Protein AF-0000000086744596 (afdb_homodimer)

Solvent-accessible surface area (backbone atoms only — not comparable to full-atom values): 10468 Å² total; per-residue (Å²): 123,84,74,76,79,77,58,63,54,48,22,53,57,52,46,52,51,28,57,71,51,70,43,52,52,57,54,48,12,58,58,60,71,49,54,41,67,58,41,47,30,23,47,70,59,74,43,79,69,44,52,60,50,17,49,41,41,18,47,30,75,43,73,48,38,65,57,48,40,47,38,35,47,51,28,44,39,54,55,34,61,74,73,52,84,65,80,86,51,55,64,62,67,70,123,122,85,74,74,78,76,59,63,54,48,21,53,57,52,46,50,50,28,58,72,50,72,42,50,51,56,55,50,12,60,57,61,71,50,54,41,66,58,40,48,31,23,44,71,58,74,41,78,68,44,53,61,52,18,49,43,40,19,48,28,74,41,74,48,36,65,57,50,39,46,38,36,48,51,27,45,39,56,54,34,61,75,73,51,83,66,81,86,51,55,64,62,68,69,124

Organism: NCBI:txid471575

InterPro domains:
  IPR001387 Cro/C1-type, helix-turn-helix domain [PF01381] (15-67)
  IPR001387 Cro/C1-type, helix-turn-helix domain [PS50943] (14-68)
  IPR001387 Cro/C1-type, helix-turn-helix domain [SM00530] (13-68)
  IPR001387 Cro/C1-type, helix-turn-helix domain [cd00093] (11-65)
  IPR010982 Lambda repressor-like, DNA-binding domain superfamily [G3DSA:1.10.260.40] (2-83)
  IPR010982 Lambda repressor-like, DNA-binding domain superfamily [SSF47413] (9-90)
  IPR013430 Toxin-antitoxin system, antidote protein, HigA [PTHR36924] (2-90)
  IPR013430 Toxin-antitoxin system, antidote protein, HigA [TIGR02607] (4-83)

Sequence (190 aa):
MAMMYNPPHPGMLVQEAMEALNLSARGLAKALGVAPSTVQRLVTGKSDVSPEMALKLSVVIGSSPQIWMGMQVDYDLWQAKQHIDVSHLHRLQIAMAMMYNPPHPGMLVQEAMEALNLSARGLAKALGVAPSTVQRLVTGKSDVSPEMALKLSVVIGSSPQIWMGMQVDYDLWQAKQHIDVSHLHRLQIA

Structure (mmCIF, N/CA/C/O backbone):
data_AF-0000000086744596-model_v1
#
loop_
_entity.id
_entity.type
_entity.pdbx_description
1 polymer 'Addiction module antidote protein, HigA family'
#
loop_
_atom_site.group_PDB
_atom_site.id
_atom_site.type_symbol
_atom_site.label_atom_id
_atom_site.label_alt_id
_atom_site.label_comp_id
_atom_site.label_asym_id
_atom_site.label_entity_id
_atom_site.label_seq_id
_atom_site.pdbx_PDB_ins_code
_atom_site.Cartn_x
_atom_site.Cartn_y
_atom_site.Cartn_z
_atom_site.occupancy
_atom_site.B_iso_or_equiv
_atom_site.auth_seq_id
_atom_site.auth_comp_id
_atom_site.auth_asym_id
_atom_site.auth_atom_id
_atom_site.pdbx_PDB_model_num
ATOM 1 N N . MET A 1 1 ? 18.031 -15.758 16.859 1 32.41 1 MET A N 1
ATOM 2 C CA . MET A 1 1 ? 16.641 -15.641 16.438 1 32.41 1 MET A CA 1
ATOM 3 C C . MET A 1 1 ? 16.438 -14.453 15.516 1 32.41 1 MET A C 1
ATOM 5 O O . MET A 1 1 ? 16.922 -13.352 15.789 1 32.41 1 MET A O 1
ATOM 9 N N . ALA A 1 2 ? 16.328 -14.586 14.172 1 41.56 2 ALA A N 1
ATOM 10 C CA . ALA A 1 2 ? 16.328 -13.477 13.227 1 41.56 2 ALA A CA 1
ATOM 11 C C . ALA A 1 2 ? 15.43 -12.336 13.719 1 41.56 2 ALA A C 1
ATOM 13 O O . ALA A 1 2 ? 14.258 -12.555 14.031 1 41.56 2 ALA A O 1
ATOM 14 N N . MET A 1 3 ? 15.859 -11.5 14.57 1 46.41 3 MET A N 1
ATOM 15 C CA . MET A 1 3 ? 15.109 -10.453 15.258 1 46.41 3 MET A CA 1
ATOM 16 C C . MET A 1 3 ? 14.117 -9.781 14.312 1 46.41 3 MET A C 1
ATOM 18 O O . MET A 1 3 ? 14.523 -9.18 13.312 1 46.41 3 MET A O 1
ATOM 22 N N . MET A 1 4 ? 13 -10.531 14.141 1 54.56 4 MET A N 1
ATOM 23 C CA . MET A 1 4 ? 11.984 -10.031 13.219 1 54.56 4 MET A CA 1
ATOM 24 C C . MET A 1 4 ? 11.68 -8.555 13.492 1 54.56 4 MET A C 1
ATOM 26 O O . MET A 1 4 ? 11.25 -8.203 14.594 1 54.56 4 MET A O 1
ATOM 30 N N . TYR A 1 5 ? 12.445 -7.613 13.047 1 73.56 5 TYR A N 1
ATOM 31 C CA . TYR A 1 5 ? 12.195 -6.18 13.125 1 73.56 5 TYR A CA 1
ATOM 32 C C . TYR A 1 5 ? 10.719 -5.871 12.938 1 73.56 5 TYR A C 1
ATOM 34 O O . TYR A 1 5 ? 10.117 -6.242 11.922 1 73.56 5 TYR A O 1
ATOM 42 N N . ASN A 1 6 ? 9.93 -5.637 14.055 1 86.25 6 ASN A N 1
ATOM 43 C CA . ASN A 1 6 ? 8.562 -5.125 14.039 1 86.25 6 ASN A CA 1
ATOM 44 C C . ASN A 1 6 ? 8.516 -3.662 13.602 1 86.25 6 ASN A C 1
ATOM 46 O O . ASN A 1 6 ? 8.828 -2.764 14.383 1 86.25 6 ASN A O 1
ATOM 50 N N . PRO A 1 7 ? 8.25 -3.518 12.312 1 90.94 7 PRO A N 1
ATOM 51 C CA . PRO A 1 7 ? 8.234 -2.123 11.867 1 90.94 7 PRO A CA 1
ATOM 52 C C . PRO A 1 7 ? 7.148 -1.296 12.555 1 90.94 7 PRO A C 1
ATOM 54 O O . PRO A 1 7 ? 6.039 -1.784 12.773 1 90.94 7 PRO A O 1
ATOM 57 N N . PRO A 1 8 ? 7.566 -0.109 12.969 1 90.25 8 PRO A N 1
ATOM 58 C CA . PRO A 1 8 ? 6.527 0.747 13.547 1 90.25 8 PRO A CA 1
ATOM 59 C C . PRO A 1 8 ? 5.488 1.19 12.516 1 90.25 8 PRO A C 1
ATOM 61 O O . PRO A 1 8 ? 5.781 1.241 11.32 1 90.25 8 PRO A O 1
ATOM 64 N N . HIS A 1 9 ? 4.242 1.449 13.016 1 94.69 9 HIS A N 1
ATOM 65 C CA . HIS A 1 9 ? 3.26 2.09 12.148 1 94.69 9 HIS A CA 1
ATOM 66 C C . HIS A 1 9 ? 3.742 3.459 11.688 1 94.69 9 HIS A C 1
ATOM 68 O O . HIS A 1 9 ? 4.336 4.211 12.461 1 94.69 9 HIS A O 1
ATOM 74 N N . PRO A 1 10 ? 3.492 3.838 10.469 1 94.62 10 PRO A N 1
ATOM 75 C CA . PRO A 1 10 ? 3.951 5.141 9.977 1 94.62 10 PRO A CA 1
ATOM 76 C C . PRO A 1 10 ? 3.406 6.305 10.805 1 94.62 10 PRO A C 1
ATOM 78 O O . PRO A 1 10 ? 4.02 7.379 10.844 1 94.62 10 PRO A O 1
ATOM 81 N N . GLY A 1 11 ? 2.246 6.09 11.43 1 95.94 11 GLY A N 1
ATOM 82 C CA . GLY A 1 11 ? 1.683 7.121 12.289 1 95.94 11 GLY A CA 1
ATOM 83 C C . GLY A 1 11 ? 2.645 7.602 13.359 1 95.94 11 GLY A C 1
ATOM 84 O O . GLY A 1 11 ? 2.545 8.742 13.82 1 95.94 11 GLY A O 1
ATOM 85 N N . MET A 1 12 ? 3.52 6.73 13.734 1 94.88 12 MET A N 1
ATOM 86 C CA . MET A 1 12 ? 4.512 7.098 14.742 1 94.88 12 MET A CA 1
ATOM 87 C C . MET A 1 12 ? 5.418 8.211 14.234 1 94.88 12 MET A C 1
ATOM 89 O O . MET A 1 12 ? 5.789 9.109 14.992 1 94.88 12 MET A O 1
ATOM 93 N N . LEU A 1 13 ? 5.77 8.141 12.977 1 95.5 13 LEU A N 1
ATOM 94 C CA . LEU A 1 13 ? 6.594 9.188 12.383 1 95.5 13 LEU A CA 1
ATOM 95 C C . LEU A 1 13 ? 5.82 10.492 12.281 1 95.5 13 LEU A C 1
ATOM 97 O O . LEU A 1 13 ? 6.398 11.578 12.43 1 95.5 13 LEU A O 1
ATOM 101 N N . VAL A 1 14 ? 4.555 10.391 11.992 1 97.5 14 VAL A N 1
ATOM 102 C CA . VAL A 1 14 ? 3.703 11.57 11.953 1 97.5 14 VAL A CA 1
ATOM 103 C C . VAL A 1 14 ? 3.656 12.219 13.336 1 97.5 14 VAL A C 1
ATOM 105 O O . VAL A 1 14 ? 3.781 13.438 13.461 1 97.5 14 VAL A O 1
ATOM 108 N N . GLN A 1 15 ? 3.516 11.383 14.344 1 96.94 15 GLN A N 1
ATOM 109 C CA . GLN A 1 15 ? 3.5 11.875 15.711 1 96.94 15 GLN A CA 1
ATOM 110 C C . GLN A 1 15 ? 4.805 12.586 16.062 1 96.94 15 GLN A C 1
ATOM 112 O O . GLN A 1 15 ? 4.789 13.664 16.672 1 96.94 15 GLN A O 1
ATOM 117 N N . GLU A 1 16 ? 5.863 12.039 15.695 1 95.94 16 GLU A N 1
ATOM 118 C CA . GLU A 1 16 ? 7.172 12.641 15.938 1 95.94 16 GLU A CA 1
ATOM 119 C C . GLU A 1 16 ? 7.305 13.984 15.219 1 95.94 16 GLU A C 1
ATOM 121 O O . GLU A 1 16 ? 7.848 14.938 15.781 1 95.94 16 GLU A O 1
ATOM 126 N N . ALA A 1 17 ? 6.867 14.008 14.008 1 95.25 17 ALA A N 1
ATOM 127 C CA . ALA A 1 17 ? 6.887 15.258 13.25 1 95.25 17 ALA A CA 1
ATOM 128 C C . ALA A 1 17 ? 6.047 16.328 13.938 1 95.25 17 ALA A C 1
ATOM 130 O O . ALA A 1 17 ? 6.449 17.484 14.008 1 95.25 17 ALA A O 1
ATOM 131 N N . MET A 1 18 ? 4.867 15.938 14.391 1 95.88 18 MET A N 1
ATOM 132 C CA . MET A 1 18 ? 4 16.859 15.117 1 95.88 18 MET A CA 1
ATOM 133 C C . MET A 1 18 ? 4.719 17.438 16.328 1 95.88 18 MET A C 1
ATOM 135 O O . MET A 1 18 ? 4.648 18.656 16.578 1 95.88 18 MET A O 1
ATOM 139 N N . GLU A 1 19 ? 5.387 16.594 17.047 1 95.69 19 GLU A N 1
ATOM 140 C CA . GLU A 1 19 ? 6.113 17.031 18.234 1 95.69 19 GLU A CA 1
ATOM 141 C C . GLU A 1 19 ? 7.25 17.984 17.875 1 95.69 19 GLU A C 1
ATOM 143 O O . GLU A 1 19 ? 7.43 19.016 18.516 1 95.69 19 GLU A O 1
ATOM 148 N N . ALA A 1 20 ? 7.957 17.656 16.875 1 94.81 20 ALA A N 1
ATOM 149 C CA . ALA A 1 20 ? 9.062 18.5 16.422 1 94.81 20 ALA A CA 1
ATOM 150 C C . ALA A 1 20 ? 8.562 19.859 15.961 1 94.81 20 ALA A C 1
ATOM 152 O O . ALA A 1 20 ? 9.242 20.875 16.141 1 94.81 20 ALA A O 1
ATOM 153 N N . LEU A 1 21 ? 7.363 19.859 15.438 1 94.88 21 LEU A N 1
ATOM 154 C CA . LEU A 1 21 ? 6.781 21.094 14.898 1 94.88 21 LEU A CA 1
ATOM 155 C C . LEU A 1 21 ? 5.898 21.781 15.938 1 94.88 21 LEU A C 1
ATOM 157 O O . LEU A 1 21 ? 5.293 22.812 15.656 1 94.88 21 LEU A O 1
ATOM 161 N N . ASN A 1 22 ? 5.797 21.125 17.094 1 95.12 22 ASN A N 1
ATOM 162 C CA . ASN A 1 22 ? 4.953 21.625 18.172 1 95.12 22 ASN A CA 1
ATOM 163 C C . ASN A 1 22 ? 3.508 21.812 17.719 1 95.12 22 ASN A C 1
ATOM 165 O O . ASN A 1 22 ? 2.914 22.859 17.953 1 95.12 22 ASN A O 1
ATOM 169 N N . LEU A 1 23 ? 2.979 20.797 17.062 1 95.62 23 LEU A N 1
ATOM 170 C CA . LEU A 1 23 ? 1.608 20.828 16.562 1 95.62 23 LEU A CA 1
ATOM 171 C C . LEU A 1 23 ? 0.729 19.828 17.328 1 95.62 23 LEU A C 1
ATOM 173 O O . LEU A 1 23 ? 1.17 18.734 17.656 1 95.62 23 LEU A O 1
ATOM 177 N N . SER A 1 24 ? -0.447 20.328 17.516 1 96.5 24 SER A N 1
ATOM 178 C CA . SER A 1 24 ? -1.486 19.406 17.953 1 96.5 24 SER A CA 1
ATOM 179 C C . SER A 1 24 ? -2.066 18.625 16.766 1 96.5 24 SER A C 1
ATOM 181 O O . SER A 1 24 ? -1.795 1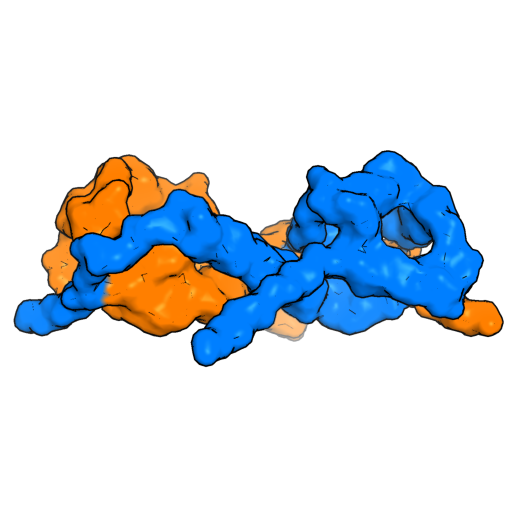8.969 15.617 1 96.5 24 SER A O 1
ATOM 183 N N . ALA A 1 25 ? -2.869 17.609 17.094 1 96.94 25 ALA A N 1
ATOM 184 C CA . ALA A 1 25 ? -3.572 16.875 16.031 1 96.94 25 ALA A CA 1
ATOM 185 C C . ALA A 1 25 ? -4.469 17.812 15.227 1 96.94 25 ALA A C 1
ATOM 187 O O . ALA A 1 25 ? -4.559 17.703 14 1 96.94 25 ALA A O 1
ATOM 188 N N . ARG A 1 26 ? -5.066 18.703 15.914 1 97.75 26 ARG A N 1
ATOM 189 C CA . ARG A 1 26 ? -5.93 19.688 15.258 1 97.75 26 ARG A CA 1
ATOM 190 C C . ARG A 1 26 ? -5.121 20.578 14.328 1 97.75 26 ARG A C 1
ATOM 192 O O . ARG A 1 26 ? -5.559 20.891 13.219 1 97.75 26 ARG A O 1
ATOM 199 N N . GLY A 1 27 ? -3.986 20.984 14.828 1 97.5 27 GLY A N 1
ATOM 200 C CA . GLY A 1 27 ? -3.117 21.828 14.023 1 97.5 27 GLY A CA 1
ATOM 201 C C . GLY A 1 27 ? -2.643 21.156 12.75 1 97.5 27 GLY A C 1
ATOM 202 O O . GLY A 1 27 ? -2.66 21.75 11.68 1 97.5 27 GLY A O 1
ATOM 203 N N . LEU A 1 28 ? -2.178 19.938 12.859 1 98.06 28 LEU A N 1
ATOM 204 C CA . LEU A 1 28 ? -1.742 19.203 11.68 1 98.06 28 LEU A CA 1
ATOM 205 C C . LEU A 1 28 ? -2.912 18.953 10.734 1 98.06 28 LEU A C 1
ATOM 207 O O . LEU A 1 28 ? -2.758 19.047 9.516 1 98.06 28 LEU A O 1
ATOM 211 N N . ALA A 1 29 ? -4.074 18.562 11.289 1 98.56 29 ALA A N 1
ATOM 212 C CA . ALA A 1 29 ? -5.266 18.328 10.477 1 98.56 29 ALA A CA 1
ATOM 213 C C . ALA A 1 29 ? -5.605 19.531 9.617 1 98.56 29 ALA A C 1
ATOM 215 O O . ALA A 1 29 ? -5.926 19.406 8.438 1 98.56 29 ALA A O 1
ATOM 216 N N . LYS A 1 30 ? -5.543 20.656 10.219 1 98.19 30 LYS A N 1
ATOM 217 C CA . LYS A 1 30 ? -5.785 21.891 9.492 1 98.19 30 LYS A CA 1
ATOM 218 C C . LYS A 1 30 ? -4.801 22.062 8.336 1 98.19 30 LYS A C 1
ATOM 220 O O . LYS A 1 30 ? -5.199 22.391 7.215 1 98.19 30 LYS A O 1
ATOM 225 N N . ALA A 1 31 ? -3.52 21.812 8.602 1 97.88 31 ALA A N 1
ATOM 226 C CA . ALA A 1 31 ? -2.48 21.953 7.582 1 97.88 31 ALA A CA 1
ATOM 227 C C . ALA A 1 31 ? -2.693 20.953 6.445 1 97.88 31 ALA A C 1
ATOM 229 O O . ALA A 1 31 ? -2.373 21.234 5.293 1 97.88 31 ALA A O 1
ATOM 230 N N . LEU A 1 32 ? -3.227 19.844 6.785 1 98.31 32 LEU A N 1
ATOM 231 C CA . LEU A 1 32 ? -3.422 18.766 5.82 1 98.31 32 LEU A CA 1
ATOM 232 C C . LEU A 1 32 ? -4.758 18.922 5.098 1 98.31 32 LEU A C 1
ATOM 234 O O . LEU A 1 32 ? -4.996 18.266 4.082 1 98.31 32 LEU A O 1
ATOM 238 N N . GLY A 1 33 ? -5.625 19.672 5.605 1 98.06 33 GLY A N 1
ATOM 239 C CA . GLY A 1 33 ? -6.957 19.828 5.043 1 98.06 33 GLY A CA 1
ATOM 240 C C . GLY A 1 33 ? -7.848 18.609 5.289 1 98.06 33 GLY A C 1
ATOM 241 O O . GLY A 1 33 ? -8.594 18.203 4.4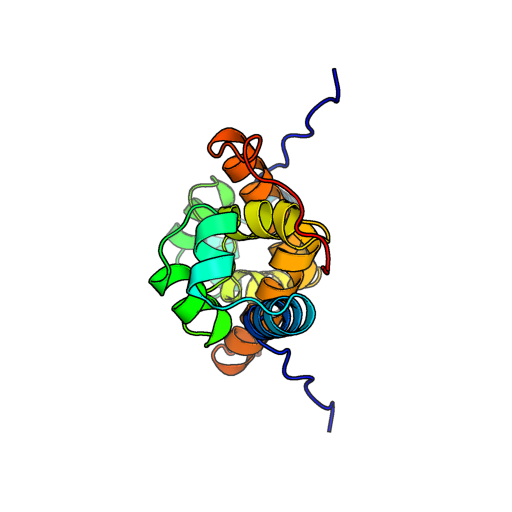06 1 98.06 33 GLY A O 1
ATOM 242 N N . VAL A 1 34 ? -7.719 18.078 6.453 1 98.12 34 VAL A N 1
ATOM 243 C CA . VAL A 1 34 ? -8.539 16.922 6.812 1 98.12 34 VAL A CA 1
ATOM 244 C C . VAL A 1 34 ? -9.164 17.141 8.188 1 98.12 34 VAL A C 1
ATOM 246 O O . VAL A 1 34 ? -8.898 18.141 8.844 1 98.12 34 VAL A O 1
ATOM 249 N N . ALA A 1 35 ? -9.992 16.172 8.555 1 98.38 35 ALA A N 1
ATOM 250 C CA . ALA A 1 35 ? -10.609 16.25 9.883 1 98.38 35 ALA A CA 1
ATOM 251 C C . ALA A 1 35 ? -9.609 15.859 10.969 1 98.38 35 ALA A C 1
ATOM 253 O O . ALA A 1 35 ? -8.773 14.984 10.773 1 98.38 35 ALA A O 1
ATOM 254 N N . PRO A 1 36 ? -9.727 16.484 12.156 1 98.12 36 PRO A N 1
ATOM 255 C CA . PRO A 1 36 ? -8.859 16.109 13.281 1 98.12 36 PRO A CA 1
ATOM 256 C C . PRO A 1 36 ? -8.922 14.617 13.609 1 98.12 36 PRO A C 1
ATOM 258 O O . PRO A 1 36 ? -7.91 14.016 13.969 1 98.12 36 PRO A O 1
ATOM 261 N N . SER A 1 37 ? -10.047 14.047 13.461 1 98.44 37 SER A N 1
ATOM 262 C CA . SER A 1 37 ? -10.211 12.625 13.75 1 98.44 37 SER A CA 1
ATOM 263 C C . SER A 1 37 ? -9.352 11.773 12.812 1 98.44 37 SER A C 1
ATOM 265 O O . SER A 1 37 ? -8.891 10.695 13.195 1 98.44 37 SER A O 1
ATOM 267 N N . THR A 1 38 ? -9.148 12.227 11.578 1 98.31 38 THR A N 1
ATOM 268 C CA . THR A 1 38 ? -8.32 11.523 10.609 1 98.31 38 THR A CA 1
ATOM 269 C C . THR A 1 38 ? -6.871 11.453 11.094 1 98.31 38 THR A C 1
ATOM 271 O O . THR A 1 38 ? -6.258 10.383 11.062 1 98.31 38 THR A O 1
ATOM 274 N N . VAL A 1 39 ? -6.387 12.562 11.578 1 98.38 39 VAL A N 1
ATOM 275 C CA . VAL A 1 39 ? -5.016 12.617 12.078 1 98.38 39 VAL A CA 1
ATOM 276 C C . VAL A 1 39 ? -4.902 11.797 13.359 1 98.38 39 VAL A C 1
ATOM 278 O O . VAL A 1 39 ? -3.934 11.055 13.547 1 98.38 39 VAL A O 1
ATOM 281 N N . GLN A 1 40 ? -5.863 11.914 14.203 1 98.06 40 GLN A N 1
ATOM 282 C CA . GLN A 1 40 ? -5.852 11.164 15.461 1 98.06 40 GLN A CA 1
ATOM 283 C C . GLN A 1 40 ? -5.785 9.664 15.203 1 98.06 40 GLN A C 1
ATOM 285 O O . GLN A 1 40 ? -4.992 8.953 15.828 1 98.06 40 GLN A O 1
ATOM 290 N N . ARG A 1 41 ? -6.598 9.203 14.312 1 98.19 41 ARG A N 1
ATOM 291 C CA . ARG A 1 41 ? -6.594 7.785 13.984 1 98.19 41 ARG A CA 1
ATOM 292 C C . ARG A 1 41 ? -5.262 7.371 13.359 1 98.19 41 ARG A C 1
ATOM 294 O O . ARG A 1 41 ? -4.77 6.27 13.617 1 98.19 41 ARG A O 1
ATOM 301 N N . LEU A 1 42 ? -4.703 8.203 12.539 1 98.25 42 LEU A N 1
ATOM 302 C CA . LEU A 1 42 ? -3.43 7.918 11.891 1 98.25 42 LEU A CA 1
ATOM 303 C C . LEU A 1 42 ? -2.312 7.785 12.914 1 98.25 42 LEU A C 1
ATOM 305 O O . LEU A 1 42 ? -1.594 6.781 12.938 1 98.25 42 LEU A O 1
ATOM 309 N N . VAL A 1 43 ? -2.186 8.75 13.859 1 97.44 43 VAL A N 1
ATOM 310 C CA . VAL A 1 43 ? -1.045 8.812 14.766 1 97.44 43 VAL A CA 1
ATOM 311 C C . VAL A 1 43 ? -1.195 7.762 15.859 1 97.44 43 VAL A C 1
ATOM 313 O O . VAL A 1 43 ? -0.217 7.398 16.516 1 97.44 43 VAL A O 1
ATOM 316 N N . THR A 1 44 ? -2.406 7.277 16.078 1 96.31 44 THR A N 1
ATOM 317 C CA . THR A 1 44 ? -2.623 6.234 17.078 1 96.31 44 THR A CA 1
ATOM 318 C C . THR A 1 44 ? -2.621 4.852 16.422 1 96.31 44 THR A C 1
ATOM 320 O O . THR A 1 44 ? -2.91 3.85 17.078 1 96.31 44 THR A O 1
ATOM 323 N N . GLY A 1 45 ? -2.34 4.805 15.133 1 95.75 45 GLY A N 1
ATOM 324 C CA . GLY A 1 45 ? -2.197 3.541 14.43 1 95.75 45 GLY A CA 1
ATOM 325 C C . GLY A 1 45 ? -3.527 2.891 14.094 1 95.75 45 GLY A C 1
ATOM 326 O O . GLY A 1 45 ? -3.578 1.705 13.758 1 95.75 45 GLY A O 1
ATOM 327 N N . LYS A 1 46 ? -4.594 3.598 14.164 1 97 46 LYS A N 1
ATOM 328 C CA . LYS A 1 46 ? -5.93 3.057 13.93 1 97 46 LYS A CA 1
ATOM 329 C C . LYS A 1 46 ? -6.336 3.213 12.469 1 97 46 LYS A C 1
ATOM 331 O O . LYS A 1 46 ? -7.391 2.721 12.055 1 97 46 LYS A O 1
ATOM 336 N N . SER A 1 47 ? -5.602 3.939 11.648 1 97.62 47 SER A N 1
ATOM 337 C CA . SER A 1 47 ? -5.789 4.051 10.203 1 97.62 47 SER A CA 1
ATOM 338 C C . SER A 1 47 ? -4.453 4.027 9.469 1 97.62 47 SER A C 1
ATOM 340 O O . SER A 1 47 ? -3.42 4.402 10.039 1 97.62 47 SER A O 1
ATOM 342 N N . ASP A 1 48 ? -4.527 3.598 8.305 1 97.56 48 ASP A N 1
ATOM 343 C CA . ASP A 1 48 ? -3.328 3.463 7.48 1 97.56 48 ASP A CA 1
ATOM 344 C C . ASP A 1 48 ? -3.002 4.773 6.766 1 97.56 48 ASP A C 1
ATOM 346 O O . ASP A 1 48 ? -3.854 5.66 6.664 1 97.56 48 ASP A O 1
ATOM 350 N N . VAL A 1 49 ? -1.729 4.898 6.336 1 98.44 49 VAL A N 1
ATOM 351 C CA . VAL A 1 49 ? -1.37 5.941 5.379 1 98.44 49 VAL A CA 1
ATOM 352 C C . VAL A 1 49 ? -1.848 5.551 3.982 1 98.44 49 VAL A C 1
ATOM 354 O O . VAL A 1 49 ? -1.261 4.672 3.344 1 98.44 49 VAL A O 1
ATOM 357 N N . SER A 1 50 ? -2.881 6.207 3.535 1 98.25 50 SER A N 1
ATOM 358 C CA . SER A 1 50 ? -3.365 6.008 2.174 1 98.25 50 SER A CA 1
ATOM 359 C C . SER A 1 50 ? -2.514 6.77 1.164 1 98.25 50 SER A C 1
ATOM 361 O O . SER A 1 50 ? -1.715 7.629 1.542 1 98.25 50 SER A O 1
ATOM 363 N N . PRO A 1 51 ? -2.678 6.453 -0.107 1 98.5 51 PRO A N 1
ATOM 364 C CA . PRO A 1 51 ? -1.975 7.234 -1.125 1 98.5 51 PRO A CA 1
ATOM 365 C C . PRO A 1 51 ? -2.271 8.727 -1.028 1 98.5 51 PRO A C 1
ATOM 367 O O . PRO A 1 51 ? -1.36 9.555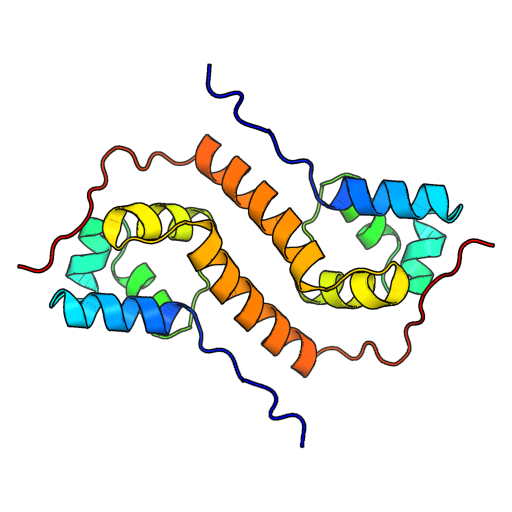 -1.15 1 98.5 51 PRO A O 1
ATOM 370 N N . GLU A 1 52 ? -3.49 9.086 -0.786 1 98.44 52 GLU A N 1
ATOM 371 C CA . GLU A 1 52 ? -3.871 10.484 -0.645 1 98.44 52 GLU A CA 1
ATOM 372 C C . GLU A 1 52 ? -3.197 11.117 0.567 1 98.44 52 GLU A C 1
ATOM 374 O O . GLU A 1 52 ? -2.66 12.227 0.476 1 98.44 52 GLU A O 1
ATOM 379 N N . MET A 1 53 ? -3.229 10.414 1.618 1 98.62 53 MET A N 1
ATOM 380 C CA . MET A 1 53 ? -2.586 10.914 2.83 1 98.62 53 MET A CA 1
ATOM 381 C C . MET A 1 53 ? -1.08 11.055 2.627 1 98.62 53 MET A C 1
ATOM 383 O O . MET A 1 53 ? -0.477 12.031 3.082 1 98.62 53 MET A O 1
ATOM 387 N N . ALA A 1 54 ? -0.498 10.094 1.95 1 98.75 54 ALA A N 1
ATOM 388 C CA . ALA A 1 54 ? 0.935 10.141 1.673 1 98.75 54 ALA A CA 1
ATOM 389 C C . ALA A 1 54 ? 1.305 11.391 0.887 1 98.75 54 ALA A C 1
ATOM 391 O O . ALA A 1 54 ? 2.32 12.039 1.17 1 98.75 54 ALA A O 1
ATOM 392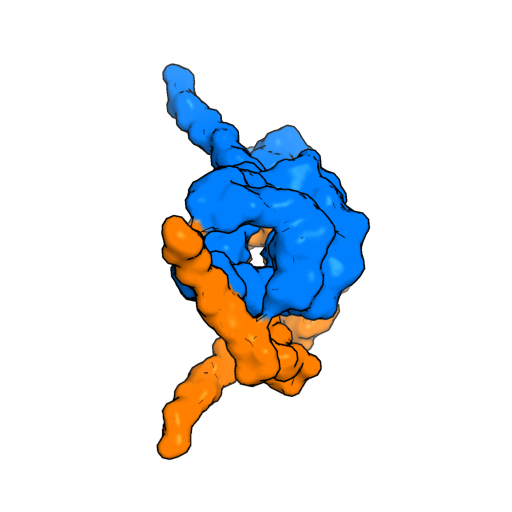 N N . LEU A 1 55 ? 0.487 11.719 -0.07 1 98.69 55 LEU A N 1
ATOM 393 C CA . LEU A 1 55 ? 0.713 12.93 -0.854 1 98.69 55 LEU A CA 1
ATOM 394 C C . LEU A 1 55 ? 0.645 14.172 0.029 1 98.69 55 LEU A C 1
ATOM 396 O O . LEU A 1 55 ? 1.508 15.047 -0.056 1 98.69 55 LEU A O 1
ATOM 400 N N . LYS A 1 56 ? -0.313 14.219 0.857 1 98.75 56 LYS A N 1
ATOM 401 C CA . LYS A 1 56 ? -0.498 15.367 1.737 1 98.75 56 LYS A CA 1
ATOM 402 C C . LYS A 1 56 ? 0.653 15.492 2.732 1 98.75 56 LYS A C 1
ATOM 404 O O . LYS A 1 56 ? 1.178 16.578 2.953 1 98.75 56 LYS A O 1
ATOM 409 N N . LEU A 1 57 ? 0.996 14.375 3.285 1 98.5 57 LEU A N 1
ATOM 410 C CA . LEU A 1 57 ? 2.08 14.359 4.262 1 98.5 57 LEU A CA 1
ATOM 411 C C . LEU A 1 57 ? 3.393 14.805 3.623 1 98.5 57 LEU A C 1
ATOM 413 O O . LEU A 1 57 ? 4.18 15.523 4.246 1 98.5 57 LEU A O 1
ATOM 417 N N . SER A 1 58 ? 3.629 14.297 2.484 1 98.19 58 SER A N 1
ATOM 418 C CA . SER A 1 58 ? 4.848 14.648 1.769 1 98.19 58 SER A CA 1
ATOM 419 C C . SER A 1 58 ? 4.973 16.156 1.597 1 98.19 58 SER A C 1
ATOM 421 O O . SER A 1 58 ? 6.07 16.719 1.695 1 98.19 58 SER A O 1
ATOM 423 N N . VAL A 1 59 ? 3.918 16.828 1.342 1 98.25 59 VAL A N 1
ATOM 424 C CA . VAL A 1 59 ? 3.922 18.281 1.145 1 98.25 59 VAL A CA 1
ATOM 425 C C . VAL A 1 59 ? 4.062 18.984 2.492 1 98.25 59 VAL A C 1
ATOM 427 O O . VAL A 1 59 ? 4.938 19.828 2.664 1 98.25 59 VAL A O 1
ATOM 430 N N . VAL A 1 60 ? 3.268 18.594 3.459 1 98.25 60 VAL A N 1
ATOM 431 C CA . VAL A 1 60 ? 3.078 19.359 4.688 1 98.25 60 VAL A CA 1
ATOM 432 C C . VAL A 1 60 ? 4.234 19.094 5.648 1 98.25 60 VAL A C 1
ATOM 434 O O . VAL A 1 60 ? 4.703 20 6.332 1 98.25 60 VAL A O 1
ATOM 437 N N . ILE A 1 61 ? 4.641 17.828 5.73 1 97 61 ILE A N 1
ATOM 438 C CA . ILE A 1 61 ? 5.688 17.438 6.668 1 97 61 ILE A CA 1
ATOM 439 C C . ILE A 1 61 ? 7.016 17.297 5.926 1 97 61 ILE A C 1
ATOM 441 O O . ILE A 1 61 ? 8.055 17.75 6.41 1 97 61 ILE A O 1
ATOM 445 N N . GLY A 1 62 ? 6.941 16.562 4.82 1 96.56 62 GLY A N 1
ATOM 446 C CA . GLY A 1 62 ? 8.148 16.328 4.051 1 96.56 62 GLY A CA 1
ATOM 447 C C . GLY A 1 62 ? 8.312 14.883 3.625 1 96.56 62 GLY A C 1
ATOM 448 O O . GLY A 1 62 ? 7.379 14.086 3.736 1 96.56 62 GLY A O 1
ATOM 449 N N . SER A 1 63 ? 9.516 14.578 2.996 1 95.88 63 SER A N 1
ATOM 450 C CA . SER A 1 63 ? 9.797 13.258 2.428 1 95.88 63 SER A CA 1
ATOM 451 C C . SER A 1 63 ? 8.969 13.008 1.177 1 95.88 63 SER A C 1
ATOM 453 O O . SER A 1 63 ? 8.289 13.906 0.683 1 95.88 63 SER A O 1
ATOM 455 N N . SER A 1 64 ? 9.086 11.977 0.564 1 97.81 64 SER A N 1
ATOM 456 C CA . SER A 1 64 ? 8.305 11.648 -0.627 1 97.81 64 SER A CA 1
ATOM 457 C C . SER A 1 64 ? 7.102 10.781 -0.281 1 97.81 64 SER A C 1
ATOM 459 O O . SER A 1 64 ? 7.094 10.094 0.744 1 97.81 64 SER A O 1
ATOM 461 N N . PRO A 1 65 ? 6.078 10.898 -1.099 1 98.31 65 PRO A N 1
ATOM 462 C CA . PRO A 1 65 ? 4.949 9.992 -0.875 1 98.31 65 PRO A CA 1
ATOM 463 C C . PRO A 1 65 ? 5.359 8.523 -0.887 1 98.31 65 PRO A C 1
ATOM 465 O O . PRO A 1 65 ? 4.77 7.707 -0.173 1 98.31 65 PRO A O 1
ATOM 468 N N . GLN A 1 66 ? 6.359 8.188 -1.666 1 98.06 66 GLN A N 1
ATOM 469 C CA . GLN A 1 66 ? 6.84 6.812 -1.748 1 98.06 66 GLN A CA 1
ATOM 470 C C . GLN A 1 66 ? 7.426 6.352 -0.415 1 98.06 66 GLN A C 1
ATOM 472 O O . GLN A 1 66 ? 7.27 5.191 -0.031 1 98.06 66 GLN A O 1
ATOM 477 N N . ILE A 1 67 ? 8.07 7.211 0.24 1 97.44 67 ILE A N 1
ATOM 478 C CA . ILE A 1 67 ? 8.664 6.875 1.53 1 97.44 67 ILE A CA 1
ATOM 479 C C . ILE A 1 67 ? 7.559 6.633 2.557 1 97.44 67 ILE A C 1
ATOM 481 O O . ILE A 1 67 ? 7.586 5.641 3.287 1 97.44 67 ILE A O 1
ATOM 485 N N . TRP A 1 68 ? 6.566 7.504 2.609 1 98.31 68 TRP A N 1
ATOM 486 C CA . TRP A 1 68 ? 5.43 7.324 3.508 1 98.31 68 TRP A CA 1
ATOM 487 C C . TRP A 1 68 ? 4.715 6.004 3.227 1 98.31 68 TRP A C 1
ATOM 489 O O . TRP A 1 68 ? 4.438 5.234 4.148 1 98.31 68 TRP A O 1
ATOM 499 N N . MET A 1 69 ? 4.469 5.73 1.973 1 98.38 69 MET A N 1
ATOM 500 C CA . MET A 1 69 ? 3.793 4.492 1.593 1 98.38 69 MET A CA 1
ATOM 501 C C . MET A 1 69 ? 4.664 3.281 1.902 1 98.38 69 MET A C 1
ATOM 503 O O . MET A 1 69 ? 4.152 2.217 2.254 1 98.38 69 MET A O 1
ATOM 507 N N . GLY A 1 70 ? 5.949 3.473 1.674 1 97.94 70 GLY A N 1
ATOM 508 C CA . GLY A 1 70 ? 6.875 2.393 1.981 1 97.94 70 GLY A CA 1
ATOM 509 C C . GLY A 1 70 ? 6.809 1.946 3.43 1 97.94 70 GLY A C 1
ATOM 510 O O . GLY A 1 70 ? 6.848 0.749 3.719 1 97.94 70 GLY A O 1
ATOM 511 N N . MET A 1 71 ? 6.734 2.867 4.328 1 97.25 71 MET A N 1
ATOM 512 C CA . MET A 1 71 ? 6.602 2.535 5.742 1 97.25 71 MET A CA 1
ATOM 513 C C . MET A 1 71 ? 5.316 1.763 6.004 1 97.25 71 MET A C 1
ATOM 515 O O . MET A 1 71 ? 5.305 0.808 6.781 1 97.25 71 MET A O 1
ATOM 519 N N . GLN A 1 72 ? 4.27 2.227 5.379 1 98 72 GLN A N 1
ATOM 520 C CA . GLN A 1 72 ? 2.996 1.528 5.516 1 98 72 GLN A CA 1
ATOM 521 C C . GLN A 1 72 ? 3.088 0.105 4.977 1 98 72 GLN A C 1
ATOM 523 O O . GLN A 1 72 ? 2.574 -0.833 5.59 1 98 72 GLN A O 1
ATOM 528 N N . VAL A 1 73 ? 3.713 -0.011 3.861 1 98.06 73 VAL A N 1
ATOM 529 C CA . VAL A 1 73 ? 3.893 -1.315 3.234 1 98.06 73 VAL A CA 1
ATOM 530 C C . VAL A 1 73 ? 4.652 -2.244 4.18 1 98.06 73 VAL A C 1
ATOM 532 O O . VAL A 1 73 ? 4.254 -3.393 4.383 1 98.06 73 VAL A O 1
ATOM 535 N N . ASP A 1 74 ? 5.762 -1.721 4.703 1 97.44 74 ASP A N 1
ATOM 536 C CA . ASP A 1 74 ? 6.547 -2.535 5.625 1 97.44 74 ASP A CA 1
ATOM 537 C C . ASP A 1 74 ? 5.699 -2.998 6.805 1 97.44 74 ASP A C 1
ATOM 539 O O . ASP A 1 74 ? 5.781 -4.156 7.223 1 97.44 74 ASP A O 1
ATOM 543 N N . TYR A 1 75 ? 4.988 -2.127 7.336 1 97 75 TYR A N 1
ATOM 544 C CA . TYR A 1 75 ? 4.109 -2.436 8.461 1 97 75 TYR A CA 1
ATOM 545 C C . TYR A 1 75 ? 3.07 -3.479 8.07 1 97 75 TYR A C 1
ATOM 547 O O . TYR A 1 75 ? 2.867 -4.461 8.789 1 97 75 TYR A O 1
ATOM 555 N N . ASP A 1 76 ? 2.445 -3.283 6.914 1 97.44 76 ASP A N 1
ATOM 556 C CA . ASP A 1 76 ? 1.4 -4.18 6.43 1 97.44 76 ASP A CA 1
ATOM 557 C C . ASP A 1 76 ? 1.955 -5.578 6.168 1 97.44 76 ASP A C 1
ATOM 559 O O . ASP A 1 76 ? 1.299 -6.578 6.469 1 97.44 76 ASP A O 1
ATOM 563 N N . LEU A 1 77 ? 3.064 -5.621 5.559 1 97.75 77 LEU A N 1
ATOM 564 C CA . LEU A 1 77 ? 3.672 -6.914 5.258 1 97.75 77 LEU A CA 1
ATOM 565 C C . LEU A 1 77 ? 4.023 -7.664 6.539 1 97.75 77 LEU A C 1
ATOM 567 O O . LEU A 1 77 ? 3.857 -8.883 6.613 1 97.75 77 LEU A O 1
ATOM 571 N N . TRP A 1 78 ? 4.594 -6.941 7.492 1 96.81 78 TRP A N 1
ATOM 572 C CA . TRP A 1 78 ? 4.879 -7.562 8.781 1 96.81 78 TRP A CA 1
ATOM 573 C C . TRP A 1 78 ? 3.611 -8.133 9.406 1 96.81 78 TRP A C 1
ATOM 575 O O . TRP A 1 78 ? 3.613 -9.266 9.898 1 96.81 78 TRP A O 1
ATOM 585 N N . GLN A 1 79 ? 2.531 -7.387 9.406 1 95.81 79 GLN A N 1
ATOM 586 C CA . GLN A 1 79 ? 1.262 -7.867 9.945 1 95.81 79 GLN A CA 1
ATOM 587 C C . GLN A 1 79 ? 0.781 -9.102 9.195 1 95.81 79 GLN A C 1
ATOM 589 O O . GLN A 1 79 ? 0.333 -10.07 9.812 1 95.81 79 GLN A O 1
ATOM 594 N N . ALA A 1 80 ? 0.825 -9.078 7.867 1 97 80 ALA A N 1
ATOM 595 C CA . ALA A 1 80 ? 0.37 -10.195 7.043 1 97 80 ALA A CA 1
ATOM 596 C C . ALA A 1 80 ? 1.163 -11.461 7.352 1 97 80 ALA A C 1
ATOM 598 O O . ALA A 1 80 ? 0.596 -12.555 7.418 1 97 80 ALA A O 1
ATOM 599 N N . LYS A 1 81 ? 2.451 -11.32 7.516 1 95.88 81 LYS A N 1
ATOM 600 C CA . LYS A 1 81 ? 3.328 -12.453 7.797 1 95.88 81 LYS A CA 1
ATOM 601 C C . LYS A 1 81 ? 2.938 -13.141 9.102 1 95.88 81 LYS A C 1
ATOM 603 O O . LYS A 1 81 ? 3.189 -14.336 9.281 1 95.88 81 LYS A O 1
ATOM 608 N N . GLN A 1 82 ? 2.32 -12.328 9.984 1 95.06 82 GLN A N 1
ATOM 609 C CA . GLN A 1 82 ? 1.917 -12.883 11.273 1 95.06 82 GLN A 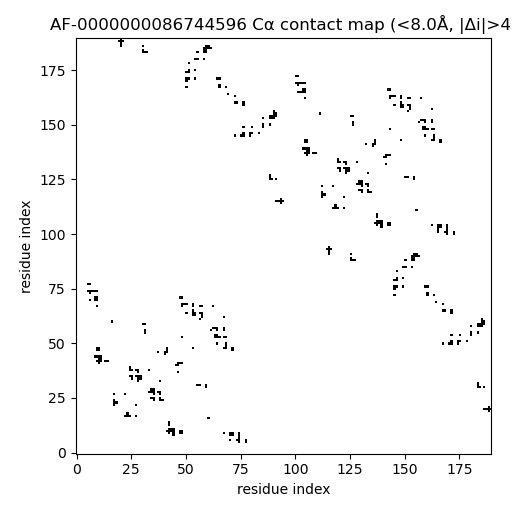CA 1
ATOM 610 C C . GLN A 1 82 ? 0.646 -13.719 11.133 1 95.06 82 GLN A C 1
ATOM 612 O O . GLN A 1 82 ? 0.344 -14.539 12 1 95.06 82 GLN A O 1
ATOM 617 N N . HIS A 1 83 ? -0.105 -13.531 10.086 1 94.5 83 HIS A N 1
ATOM 618 C CA . HIS A 1 83 ? -1.449 -14.102 10.062 1 94.5 83 HIS A CA 1
ATOM 619 C C . HIS A 1 83 ? -1.595 -15.117 8.938 1 94.5 83 HIS A C 1
ATOM 621 O O . HIS A 1 83 ? -2.553 -15.898 8.914 1 94.5 83 HIS A O 1
ATOM 627 N N . ILE A 1 84 ? -0.77 -14.992 7.953 1 93.88 84 ILE A N 1
ATOM 628 C CA . ILE A 1 84 ? -0.926 -15.906 6.824 1 93.88 84 ILE A CA 1
ATOM 629 C C . ILE A 1 84 ? 0.242 -16.891 6.793 1 93.88 84 ILE A C 1
ATOM 631 O O . ILE A 1 84 ? 1.374 -16.531 7.125 1 93.88 84 ILE A O 1
ATOM 635 N N . ASP A 1 85 ? -0.096 -18.125 6.414 1 95.38 85 ASP A N 1
ATOM 636 C CA . ASP A 1 85 ? 0.914 -19.172 6.25 1 95.38 85 ASP A CA 1
ATOM 637 C C . ASP A 1 85 ? 1.131 -19.5 4.773 1 95.38 85 ASP A C 1
ATOM 639 O O . ASP A 1 85 ? 0.263 -20.094 4.129 1 95.38 85 ASP A O 1
ATOM 643 N N . VAL A 1 86 ? 2.352 -19.141 4.383 1 97.12 86 VAL A N 1
ATOM 644 C CA . VAL A 1 86 ? 2.641 -19.391 2.975 1 97.12 86 VAL A CA 1
ATOM 645 C C . VAL A 1 86 ? 3.645 -20.547 2.855 1 97.12 86 VAL A C 1
ATOM 647 O O . VAL A 1 86 ? 4.285 -20.703 1.815 1 97.12 86 VAL A O 1
ATOM 650 N N . SER A 1 87 ? 3.861 -21.281 3.881 1 96.56 87 SER A N 1
ATOM 651 C CA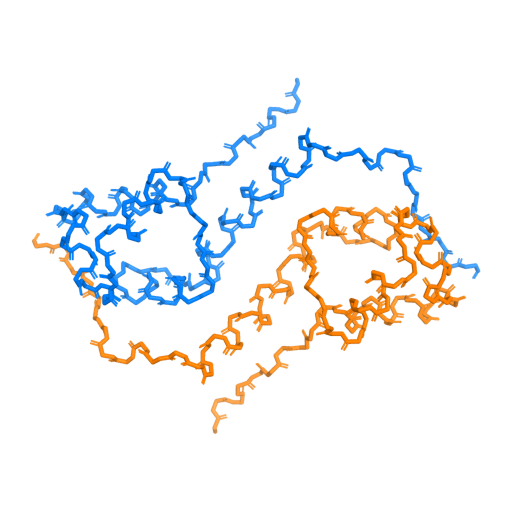 . SER A 1 87 ? 4.887 -22.312 3.928 1 96.56 87 SER A CA 1
ATOM 652 C C . SER A 1 87 ? 4.543 -23.484 3.004 1 96.56 87 SER A C 1
ATOM 654 O O . SER A 1 87 ? 5.422 -24.25 2.617 1 96.56 87 SER A O 1
ATOM 656 N N . HIS A 1 88 ? 3.311 -23.656 2.695 1 96.81 88 HIS A N 1
ATOM 657 C CA . HIS A 1 88 ? 2.877 -24.781 1.868 1 96.81 88 HIS A CA 1
ATOM 658 C C . HIS A 1 88 ? 3.02 -24.453 0.385 1 96.81 88 HIS A C 1
ATOM 660 O O . HIS A 1 88 ? 2.891 -25.344 -0.463 1 96.81 88 HIS A O 1
ATOM 666 N N . LEU A 1 89 ? 3.154 -23.203 0.036 1 97.56 89 LEU A N 1
ATOM 667 C CA . LEU A 1 89 ? 3.301 -22.781 -1.353 1 97.56 89 LEU A CA 1
ATOM 668 C C . LEU A 1 89 ? 4.707 -23.062 -1.862 1 97.56 89 LEU A C 1
ATOM 670 O O . LEU A 1 89 ? 5.645 -23.188 -1.07 1 97.56 89 LEU A O 1
ATOM 674 N N . HIS A 1 90 ? 4.828 -23.156 -3.217 1 96.56 90 HIS A N 1
ATOM 675 C CA . HIS A 1 90 ? 6.109 -23.453 -3.838 1 96.56 90 HIS A CA 1
ATOM 676 C C . HIS A 1 90 ? 6.32 -22.625 -5.102 1 96.56 90 HIS A C 1
ATOM 678 O O . HIS A 1 90 ? 5.359 -22.297 -5.801 1 96.56 90 HIS A O 1
ATOM 684 N N . ARG A 1 91 ? 7.602 -22.375 -5.324 1 96.31 91 ARG A N 1
ATOM 685 C CA . ARG A 1 91 ? 7.969 -21.625 -6.523 1 96.31 91 ARG A CA 1
ATOM 686 C C . ARG A 1 91 ? 7.684 -22.438 -7.785 1 96.31 91 ARG A C 1
ATOM 688 O O . ARG A 1 91 ? 8.031 -23.625 -7.859 1 96.31 91 ARG A O 1
ATOM 695 N N . LEU A 1 92 ? 7.031 -21.719 -8.656 1 94.38 92 LEU A N 1
ATOM 696 C CA . LEU A 1 92 ? 6.785 -22.375 -9.938 1 94.38 92 LEU A CA 1
ATOM 697 C C . LEU A 1 92 ? 7.996 -22.25 -10.852 1 94.38 92 LEU A C 1
ATOM 699 O O . LEU A 1 92 ? 8.656 -21.219 -10.875 1 94.38 92 LEU A O 1
ATOM 703 N N . GLN A 1 93 ? 8.359 -23.281 -11.484 1 86.62 93 GLN A N 1
ATOM 704 C CA . GLN A 1 93 ? 9.469 -23.312 -12.43 1 86.62 93 GLN A CA 1
ATOM 705 C C . GLN A 1 93 ? 8.953 -23.484 -13.859 1 86.62 93 GLN A C 1
ATOM 707 O O . GLN A 1 93 ? 7.902 -24.078 -14.086 1 86.62 93 GLN A O 1
ATOM 712 N N . ILE A 1 94 ? 9.523 -22.531 -14.695 1 75.06 94 ILE A N 1
ATOM 713 C CA . ILE A 1 94 ? 9.211 -22.719 -16.109 1 75.06 94 ILE A CA 1
ATOM 714 C C . ILE A 1 94 ? 9.43 -24.172 -16.5 1 75.06 94 ILE A C 1
ATOM 716 O O . ILE A 1 94 ? 10.445 -24.781 -16.141 1 75.06 94 ILE A O 1
ATOM 720 N N . ALA A 1 95 ? 8.352 -24.875 -16.969 1 60.69 95 ALA A N 1
ATOM 721 C CA . ALA A 1 95 ? 8.555 -26.219 -17.5 1 60.69 95 ALA A CA 1
ATOM 722 C C . ALA A 1 95 ? 9.547 -26.219 -18.656 1 60.69 95 ALA A C 1
ATOM 724 O O . ALA A 1 95 ? 9.688 -25.203 -19.344 1 60.69 95 ALA A O 1
ATOM 725 N N . MET B 1 1 ? 7.121 18.062 -21.656 1 32.5 1 MET B N 1
ATOM 726 C CA . MET B 1 1 ? 6.004 17.672 -20.797 1 32.5 1 MET B CA 1
ATOM 727 C C . MET B 1 1 ? 6.402 16.531 -19.859 1 32.5 1 MET B C 1
ATOM 729 O O . MET B 1 1 ? 7 15.547 -20.297 1 32.5 1 MET B O 1
ATOM 733 N N . ALA B 1 2 ? 6.715 16.75 -18.562 1 41.66 2 ALA B N 1
ATOM 734 C CA . ALA B 1 2 ? 7.273 15.727 -17.688 1 41.66 2 ALA B CA 1
ATOM 735 C C . ALA B 1 2 ? 6.555 14.391 -17.859 1 41.66 2 ALA B C 1
ATOM 737 O O . ALA B 1 2 ? 5.328 14.32 -17.734 1 41.66 2 ALA B O 1
ATOM 738 N N . MET B 1 3 ? 6.832 13.633 -18.844 1 45.97 3 MET B N 1
ATOM 739 C CA . MET B 1 3 ? 6.156 12.406 -19.266 1 45.97 3 MET B CA 1
ATOM 740 C C . MET B 1 3 ? 5.719 11.586 -18.047 1 45.97 3 MET B C 1
ATOM 742 O O . MET B 1 3 ? 6.555 11.117 -17.281 1 45.97 3 MET B O 1
ATOM 746 N N . MET B 1 4 ? 4.594 12.086 -17.484 1 54.28 4 MET B N 1
ATOM 747 C CA . MET B 1 4 ? 4.078 11.422 -16.297 1 54.28 4 MET B CA 1
ATOM 748 C C . MET B 1 4 ? 4.016 9.914 -16.5 1 54.28 4 MET B C 1
ATOM 750 O O . MET B 1 4 ? 3.309 9.43 -17.375 1 54.28 4 MET B O 1
ATOM 754 N N . TYR B 1 5 ? 5.07 9.18 -16.375 1 73.31 5 TYR B N 1
ATOM 755 C CA . TYR B 1 5 ? 5.117 7.719 -16.406 1 73.31 5 TYR B CA 1
ATOM 756 C C . TYR B 1 5 ? 3.896 7.121 -15.719 1 73.31 5 TYR B C 1
ATOM 758 O O . TYR B 1 5 ? 3.631 7.406 -14.547 1 73.31 5 TYR B O 1
ATOM 766 N N . ASN B 1 6 ? 2.84 6.695 -16.5 1 85.75 6 ASN B N 1
ATOM 767 C CA . ASN B 1 6 ? 1.703 5.918 -16.016 1 85.75 6 ASN B CA 1
ATOM 768 C C . ASN B 1 6 ? 2.113 4.496 -15.648 1 85.75 6 ASN B C 1
ATOM 770 O O . ASN B 1 6 ? 2.285 3.646 -16.516 1 85.75 6 ASN B O 1
ATOM 774 N N . PRO B 1 7 ? 2.361 4.355 -14.359 1 90.62 7 PRO B N 1
ATOM 775 C CA . PRO B 1 7 ? 2.787 3.002 -13.992 1 90.62 7 PRO B CA 1
ATOM 776 C C . PRO B 1 7 ? 1.714 1.951 -14.273 1 90.62 7 PRO B C 1
ATOM 778 O O . PRO B 1 7 ? 0.527 2.201 -14.047 1 90.62 7 PRO B O 1
ATOM 781 N N . PRO B 1 8 ? 2.182 0.862 -14.859 1 89.88 8 PRO B N 1
ATOM 782 C CA . PRO B 1 8 ? 1.195 -0.203 -15.055 1 89.88 8 PRO B CA 1
ATOM 783 C C . PRO B 1 8 ? 0.711 -0.806 -13.734 1 89.88 8 PRO B C 1
ATOM 785 O O . PRO B 1 8 ? 1.422 -0.75 -12.727 1 89.88 8 PRO B O 1
ATOM 788 N N . HIS B 1 9 ? -0.559 -1.32 -13.758 1 94.38 9 HIS B N 1
ATOM 789 C CA . HIS B 1 9 ? -1.013 -2.109 -12.617 1 94.38 9 HIS B CA 1
ATOM 790 C C . HIS B 1 9 ? -0.134 -3.338 -12.414 1 94.38 9 HIS B C 1
ATOM 792 O O . HIS B 1 9 ? 0.272 -3.984 -13.383 1 94.38 9 HIS B O 1
ATOM 798 N N . PRO B 1 10 ? 0.17 -3.715 -11.203 1 94.44 10 PRO B N 1
ATOM 799 C CA . PRO B 1 10 ? 1.022 -4.883 -10.969 1 94.44 10 PRO B CA 1
ATOM 800 C C . PRO B 1 10 ? 0.459 -6.16 -11.586 1 94.44 10 PRO B C 1
ATOM 802 O O . PRO B 1 10 ? 1.213 -7.09 -11.883 1 94.44 10 PRO B O 1
ATOM 805 N N . GLY B 1 11 ? -0.878 -6.203 -11.742 1 95.88 11 GLY B N 1
ATOM 806 C CA . GLY B 1 11 ? -1.5 -7.355 -12.375 1 95.88 11 GLY B CA 1
ATOM 807 C C . GLY B 1 11 ? -0.918 -7.676 -13.734 1 95.88 11 GLY B C 1
ATOM 808 O O . GLY B 1 11 ? -0.948 -8.828 -14.172 1 95.88 11 GLY B O 1
ATOM 809 N N . MET B 1 12 ? -0.438 -6.652 -14.375 1 94.75 12 MET B N 1
ATOM 810 C CA . MET B 1 12 ? 0.171 -6.859 -15.688 1 94.75 12 MET B CA 1
ATOM 811 C C . MET B 1 12 ? 1.404 -7.75 -15.578 1 94.75 12 MET B C 1
ATOM 813 O O . MET B 1 12 ? 1.647 -8.586 -16.453 1 94.75 12 MET B O 1
ATOM 817 N N . LEU B 1 13 ? 2.176 -7.559 -14.539 1 95.44 13 LEU B N 1
ATOM 818 C CA . LEU B 1 13 ? 3.352 -8.391 -14.32 1 95.44 13 LEU B CA 1
ATOM 819 C C . LEU B 1 13 ? 2.947 -9.828 -13.992 1 95.44 13 LEU B C 1
ATOM 821 O O . LEU B 1 13 ? 3.633 -10.773 -14.375 1 95.44 13 LEU B O 1
ATOM 825 N N . VAL B 1 14 ? 1.877 -9.961 -13.258 1 97.44 14 VAL B N 1
ATOM 826 C CA . VAL B 1 14 ? 1.354 -11.289 -12.953 1 97.44 14 VAL B CA 1
ATOM 827 C C . VAL B 1 14 ? 0.941 -11.992 -14.25 1 97.44 14 VAL B C 1
ATOM 829 O O . VAL B 1 14 ? 1.255 -13.164 -14.453 1 97.44 14 VAL B O 1
ATOM 832 N N . GLN B 1 15 ? 0.28 -11.242 -15.102 1 96.88 15 GLN B N 1
ATOM 833 C CA . GLN B 1 15 ? -0.134 -11.781 -16.391 1 96.88 15 GLN B CA 1
ATOM 834 C C . GLN B 1 15 ? 1.071 -12.234 -17.219 1 96.88 15 GLN B C 1
ATOM 836 O O . GLN B 1 15 ? 1.052 -13.312 -17.812 1 96.88 15 GLN B O 1
ATOM 841 N N . GLU B 1 16 ? 2.062 -11.469 -17.234 1 95.88 16 GLU B N 1
ATOM 842 C CA . GLU B 1 16 ? 3.285 -11.805 -17.953 1 95.88 16 GLU B CA 1
ATOM 843 C C . GLU B 1 16 ? 3.932 -13.07 -17.391 1 95.88 16 GLU B C 1
ATOM 845 O O . GLU B 1 16 ? 4.414 -13.914 -18.141 1 95.88 16 GLU B O 1
ATOM 850 N N . ALA B 1 17 ? 3.975 -13.133 -16.109 1 95.19 17 ALA B N 1
ATOM 851 C CA . ALA B 1 17 ? 4.516 -14.32 -15.453 1 95.19 17 ALA B CA 1
ATOM 852 C C . ALA B 1 17 ? 3.715 -15.562 -15.82 1 95.19 17 ALA B C 1
ATOM 854 O O . ALA B 1 17 ? 4.289 -16.625 -16.078 1 95.19 17 ALA B O 1
ATOM 855 N N . MET B 1 18 ? 2.398 -15.422 -15.812 1 95.75 18 MET B N 1
ATOM 856 C CA . MET B 1 18 ? 1.53 -16.531 -16.203 1 95.75 18 MET B CA 1
ATOM 857 C C . MET B 1 18 ? 1.859 -17.016 -17.609 1 95.75 18 MET B C 1
ATOM 859 O O . MET B 1 18 ? 1.95 -18.219 -17.859 1 95.75 18 MET B O 1
ATOM 863 N N . GLU B 1 19 ? 2.029 -16.078 -18.5 1 95.56 19 GLU B N 1
ATOM 864 C CA . GLU B 1 19 ? 2.348 -16.391 -19.891 1 95.56 19 GLU B CA 1
ATOM 865 C C . GLU B 1 19 ? 3.703 -17.094 -20 1 95.56 19 GLU B C 1
ATOM 867 O O . GLU B 1 19 ? 3.84 -18.094 -20.703 1 95.56 19 GLU B O 1
ATOM 872 N N . ALA B 1 20 ? 4.652 -16.594 -19.297 1 94.62 20 ALA B N 1
ATOM 873 C CA . ALA B 1 20 ? 5.992 -17.172 -19.312 1 94.62 20 ALA B CA 1
ATOM 874 C C . ALA B 1 20 ? 5.977 -18.594 -18.766 1 94.62 20 ALA B C 1
ATOM 876 O O . ALA B 1 20 ? 6.734 -19.453 -19.219 1 94.62 20 ALA B O 1
ATOM 877 N N . LEU B 1 21 ? 5.07 -18.812 -17.844 1 94.69 21 LEU B N 1
ATOM 878 C CA . LEU B 1 21 ? 4.98 -20.109 -17.172 1 94.69 21 LEU B CA 1
ATOM 879 C C . LEU B 1 21 ? 3.936 -21 -17.844 1 94.69 21 LEU B C 1
ATOM 881 O O . LEU B 1 21 ? 3.691 -22.125 -17.406 1 94.69 21 LEU B O 1
ATOM 885 N N . ASN B 1 22 ? 3.287 -20.406 -18.859 1 95 22 ASN B N 1
ATOM 886 C CA . ASN B 1 22 ? 2.227 -21.109 -19.578 1 95 22 ASN B CA 1
ATOM 887 C C . ASN B 1 22 ? 1.113 -21.562 -18.641 1 95 22 ASN B C 1
ATOM 889 O O . ASN B 1 22 ? 0.696 -22.719 -18.688 1 95 22 ASN B O 1
ATOM 893 N N . LEU B 1 23 ? 0.663 -20.641 -17.797 1 95.5 23 LEU B N 1
ATOM 894 C CA . LEU B 1 23 ? -0.398 -20.922 -16.844 1 95.5 23 LEU B CA 1
ATOM 895 C C . LEU B 1 23 ? -1.671 -20.172 -17.188 1 95.5 23 LEU B C 1
ATOM 897 O O . LEU B 1 23 ? -1.608 -19.016 -17.625 1 95.5 23 LEU B O 1
ATOM 901 N N . SER B 1 24 ? -2.713 -20.891 -16.969 1 96.44 24 SER B N 1
ATOM 902 C CA . SER B 1 24 ? -4 -20.219 -16.953 1 96.44 24 SER B CA 1
ATOM 903 C C . SER B 1 24 ? -4.254 -19.531 -15.617 1 96.44 24 SER B C 1
ATOM 905 O O . SER B 1 24 ? -3.52 -19.75 -14.656 1 96.44 24 SER B O 1
ATOM 907 N N . ALA B 1 25 ? -5.301 -18.703 -15.586 1 96.88 25 ALA B N 1
ATOM 908 C CA . ALA B 1 25 ? -5.703 -18.094 -14.32 1 96.88 25 ALA B CA 1
ATOM 909 C C . ALA B 1 25 ? -6.035 -19.156 -13.281 1 96.88 25 ALA B C 1
ATOM 911 O O . ALA B 1 25 ? -5.699 -19.016 -12.109 1 96.88 25 ALA B O 1
ATOM 912 N N . ARG B 1 26 ? -6.66 -20.172 -13.742 1 97.69 26 ARG B N 1
ATOM 913 C CA . ARG B 1 26 ? -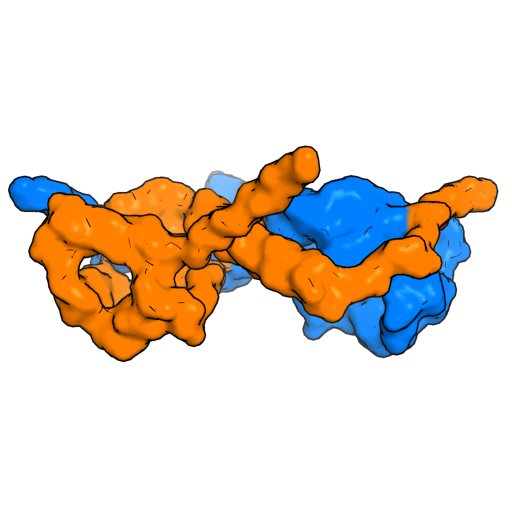7.008 -21.281 -12.852 1 97.69 26 ARG B CA 1
ATOM 914 C C . ARG B 1 26 ? -5.758 -21.969 -12.32 1 97.69 26 ARG B C 1
ATOM 916 O O . ARG B 1 26 ? -5.691 -22.312 -11.141 1 97.69 26 ARG B O 1
ATOM 923 N N . GLY B 1 27 ? -4.824 -22.156 -13.211 1 97.44 27 GLY B N 1
ATOM 924 C CA . GLY B 1 27 ? -3.57 -22.781 -12.812 1 97.44 27 GLY B CA 1
ATOM 925 C C . GLY B 1 27 ? -2.814 -21.969 -11.766 1 97.44 27 GLY B C 1
ATOM 926 O O . GLY B 1 27 ? -2.324 -22.531 -10.781 1 97.44 27 GLY B O 1
ATOM 927 N N . LEU B 1 28 ? -2.656 -20.688 -11.992 1 98.06 28 LEU B N 1
ATOM 928 C CA . LEU B 1 28 ? -1.983 -19.844 -11.016 1 98.06 28 LEU B CA 1
ATOM 929 C C . LEU B 1 28 ? -2.756 -19.797 -9.703 1 98.06 28 LEU B C 1
ATOM 931 O O . LEU B 1 28 ? -2.156 -19.812 -8.625 1 98.06 28 LEU B O 1
ATOM 935 N N . ALA B 1 29 ? -4.098 -19.672 -9.789 1 98.56 29 ALA B N 1
ATOM 936 C CA . ALA B 1 29 ? -4.941 -19.641 -8.602 1 98.56 29 ALA B CA 1
ATOM 937 C C . ALA B 1 29 ? -4.695 -20.875 -7.723 1 98.56 29 ALA B C 1
ATOM 939 O O . ALA B 1 29 ? -4.59 -20.75 -6.5 1 98.56 29 ALA B O 1
ATOM 940 N N . LYS B 1 30 ? -4.629 -21.969 -8.336 1 98.19 30 LYS B N 1
ATOM 941 C CA . LYS B 1 30 ? -4.336 -23.203 -7.621 1 98.19 30 LYS B CA 1
ATOM 942 C C . LYS B 1 30 ? -2.99 -23.125 -6.906 1 98.19 30 LYS B C 1
ATOM 944 O O . LYS B 1 30 ? -2.883 -23.484 -5.734 1 98.19 30 LYS B O 1
ATOM 949 N N . ALA B 1 31 ? -1.975 -22.641 -7.609 1 97.88 31 ALA B N 1
ATOM 950 C CA . ALA B 1 31 ? -0.633 -22.531 -7.043 1 97.88 31 ALA B CA 1
ATOM 951 C C . ALA B 1 31 ? -0.615 -21.547 -5.867 1 97.88 31 ALA B C 1
ATOM 953 O O . ALA B 1 31 ? 0.148 -21.734 -4.918 1 97.88 31 ALA B O 1
ATOM 954 N N . LEU B 1 32 ? -1.442 -20.578 -5.941 1 98.31 32 LEU B N 1
ATOM 955 C CA . LEU B 1 32 ? -1.484 -19.531 -4.93 1 98.31 32 LEU B CA 1
ATOM 956 C C . LEU B 1 32 ? -2.408 -19.922 -3.781 1 98.31 32 LEU B C 1
ATOM 958 O O . LEU B 1 32 ? -2.389 -19.281 -2.725 1 98.31 32 LEU B O 1
ATOM 962 N N . GLY B 1 33 ? -3.236 -20.844 -3.977 1 98.06 33 GLY B N 1
ATOM 963 C CA . GLY B 1 33 ? -4.215 -21.234 -2.973 1 98.06 33 GLY B CA 1
ATOM 964 C C . GLY B 1 33 ? -5.355 -20.234 -2.838 1 98.06 33 GLY B C 1
ATOM 965 O O . GLY B 1 33 ? -5.805 -19.953 -1.727 1 98.06 33 GLY B O 1
ATOM 966 N N . VAL B 1 34 ? -5.754 -19.734 -3.943 1 98.12 34 VAL B N 1
ATOM 967 C CA . VAL B 1 34 ? -6.855 -18.781 -3.936 1 98.12 34 VAL B CA 1
ATOM 968 C C . VAL B 1 34 ? -7.883 -19.172 -4.996 1 98.12 34 VAL B C 1
ATOM 970 O O . VAL B 1 34 ? -7.684 -20.125 -5.746 1 98.12 34 VAL B O 1
ATOM 973 N N . ALA B 1 35 ? -8.961 -18.391 -5.012 1 98.38 35 ALA B N 1
ATOM 974 C CA . ALA B 1 35 ? -9.992 -18.641 -6.02 1 98.38 35 ALA B CA 1
ATOM 975 C C . ALA B 1 35 ? -9.555 -18.109 -7.387 1 98.38 35 ALA B C 1
ATOM 977 O O . ALA B 1 35 ? -8.891 -17.062 -7.473 1 98.38 35 ALA B O 1
ATOM 978 N N . PRO B 1 36 ? -9.961 -18.781 -8.469 1 98.12 36 PRO B N 1
ATOM 979 C CA . PRO B 1 36 ? -9.656 -18.297 -9.812 1 98.12 36 PRO B CA 1
ATOM 980 C C . PRO B 1 36 ? -10.133 -16.859 -10.039 1 98.12 36 PRO B C 1
ATOM 982 O O . PRO B 1 36 ? -9.461 -16.078 -10.727 1 98.12 36 PRO B O 1
ATOM 985 N N . SER B 1 37 ? -11.219 -16.516 -9.477 1 98.44 37 SER B N 1
ATOM 986 C CA . SER B 1 37 ? -11.75 -15.156 -9.633 1 98.44 37 SER B CA 1
ATOM 987 C C . SER B 1 37 ? -10.805 -14.125 -9.039 1 98.44 37 SER B C 1
ATOM 989 O O . SER B 1 37 ? -10.742 -12.984 -9.516 1 98.44 37 SER B O 1
ATOM 991 N N . THR B 1 38 ? -10.086 -14.477 -7.977 1 98.25 38 THR B N 1
ATOM 992 C CA . THR B 1 38 ? -9.109 -13.586 -7.348 1 98.25 38 THR B CA 1
ATOM 993 C C . THR B 1 38 ? -7.984 -13.242 -8.32 1 98.25 38 THR B C 1
ATOM 995 O O . THR B 1 38 ? -7.625 -12.078 -8.477 1 98.25 38 THR B O 1
ATOM 998 N N . VAL B 1 39 ? -7.5 -14.266 -8.992 1 98.31 39 VAL B N 1
ATOM 999 C CA . VAL B 1 39 ? -6.422 -14.062 -9.953 1 98.31 39 VAL B CA 1
ATOM 1000 C C . VAL B 1 39 ? -6.949 -13.289 -11.156 1 98.31 39 VAL B C 1
ATOM 1002 O O . VAL B 1 39 ? -6.281 -12.375 -11.656 1 98.31 39 VAL B O 1
ATOM 1005 N N . GLN B 1 40 ? -8.109 -13.617 -11.602 1 98 40 GLN B N 1
ATOM 1006 C CA . GLN B 1 40 ? -8.695 -12.93 -12.742 1 98 40 GLN B CA 1
ATOM 1007 C C . GLN B 1 40 ? -8.844 -11.438 -12.469 1 98 40 GLN B C 1
ATOM 1009 O O . GLN B 1 40 ? -8.484 -10.609 -13.312 1 98 40 GLN B O 1
ATOM 1014 N N . ARG B 1 41 ? -9.352 -11.117 -11.328 1 98.12 41 ARG B N 1
ATOM 1015 C CA . ARG B 1 41 ? -9.516 -9.711 -10.969 1 98.12 41 ARG B CA 1
ATOM 1016 C C . ARG B 1 41 ? -8.156 -9.016 -10.852 1 98.12 41 ARG B C 1
ATOM 1018 O O . ARG B 1 41 ? -8.016 -7.852 -11.234 1 98.12 41 ARG B O 1
ATOM 1025 N N . LEU B 1 42 ? -7.191 -9.695 -10.32 1 98.19 42 LEU B N 1
ATOM 1026 C CA . LEU B 1 42 ? -5.848 -9.141 -10.164 1 98.19 42 LEU B CA 1
ATOM 1027 C C . LEU B 1 42 ? -5.234 -8.828 -11.523 1 98.19 42 LEU B C 1
ATOM 1029 O O . LEU B 1 42 ? -4.785 -7.703 -11.766 1 98.19 42 LEU B O 1
ATOM 1033 N N . VAL B 1 43 ? -5.262 -9.773 -12.484 1 97.31 43 VAL B N 1
ATOM 1034 C CA . VAL B 1 43 ? -4.539 -9.648 -13.742 1 97.31 43 VAL B CA 1
ATOM 1035 C C . VAL B 1 43 ? -5.285 -8.688 -14.672 1 97.31 43 VAL B C 1
ATOM 1037 O O . VAL B 1 43 ? -4.703 -8.164 -15.625 1 97.31 43 VAL B O 1
ATOM 1040 N N . THR B 1 44 ? -6.566 -8.453 -14.43 1 96.19 44 THR B N 1
ATOM 1041 C CA . THR B 1 44 ? -7.332 -7.512 -15.234 1 96.19 44 THR B CA 1
ATOM 1042 C C . THR B 1 44 ? -7.367 -6.137 -14.578 1 96.19 44 THR B C 1
ATOM 1044 O O . THR B 1 44 ? -8.07 -5.238 -15.047 1 96.19 44 THR B O 1
ATOM 1047 N N . GLY B 1 45 ? -6.652 -5.984 -13.469 1 95.62 45 GLY B N 1
ATOM 1048 C CA . GLY B 1 45 ? -6.516 -4.695 -12.812 1 95.62 45 GLY B CA 1
ATOM 1049 C C . GLY B 1 45 ? -7.73 -4.309 -11.992 1 95.62 45 GLY B C 1
ATOM 1050 O O . GLY B 1 45 ? -7.887 -3.146 -11.617 1 95.62 45 GLY B O 1
ATOM 1051 N N . LYS B 1 46 ? -8.594 -5.211 -11.703 1 96.88 46 LYS B N 1
ATOM 1052 C CA . LYS B 1 46 ? -9.828 -4.938 -10.977 1 96.88 46 LYS B CA 1
ATOM 1053 C C . LYS B 1 46 ? -9.633 -5.113 -9.469 1 96.88 46 LYS B C 1
ATOM 1055 O O . LYS B 1 46 ? -10.539 -4.824 -8.68 1 96.88 46 LYS B O 1
ATOM 1060 N N . SER B 1 47 ? -8.523 -5.66 -9.008 1 97.5 47 SER B N 1
ATOM 1061 C CA . SER B 1 47 ? -8.148 -5.754 -7.602 1 97.5 47 SER B CA 1
ATOM 1062 C C . SER B 1 47 ? -6.668 -5.441 -7.406 1 97.5 47 SER B C 1
ATOM 1064 O O . SER B 1 47 ? -5.859 -5.637 -8.312 1 97.5 47 SER B O 1
ATOM 1066 N N . ASP B 1 48 ? -6.398 -4.984 -6.27 1 97.5 48 ASP B N 1
ATOM 1067 C CA . ASP B 1 48 ? -5.035 -4.586 -5.938 1 97.5 48 ASP B CA 1
ATOM 1068 C C . ASP B 1 48 ? -4.223 -5.777 -5.434 1 97.5 48 ASP B C 1
ATOM 1070 O O . ASP B 1 48 ? -4.789 -6.805 -5.051 1 97.5 48 ASP B O 1
ATOM 1074 N N . VAL B 1 49 ? -2.881 -5.637 -5.496 1 98.38 49 VAL B N 1
ATOM 1075 C CA . VAL B 1 49 ? -2.002 -6.555 -4.777 1 98.38 49 VAL B CA 1
ATOM 1076 C C . VAL B 1 49 ? -2.006 -6.215 -3.289 1 98.38 49 VAL B C 1
ATOM 1078 O O . VAL B 1 49 ? -1.407 -5.223 -2.871 1 98.38 49 VAL B O 1
ATOM 1081 N N . SER B 1 50 ? -2.654 -7.043 -2.521 1 98.19 50 SER B N 1
ATOM 1082 C CA . SER B 1 50 ? -2.646 -6.891 -1.07 1 98.19 50 SER B CA 1
ATOM 1083 C C . SER B 1 50 ? -1.354 -7.434 -0.464 1 98.19 50 SER B C 1
ATOM 1085 O O . SER B 1 50 ? -0.592 -8.133 -1.137 1 98.19 50 SER B O 1
ATOM 1087 N N . PRO B 1 51 ? -1.107 -7.109 0.779 1 98.5 51 PRO B N 1
ATOM 1088 C CA . PRO B 1 51 ? 0.057 -7.699 1.445 1 98.5 51 PRO B CA 1
ATOM 1089 C C . PRO B 1 51 ? 0.048 -9.227 1.405 1 98.5 51 PRO B C 1
ATOM 1091 O O . PRO B 1 51 ? 1.086 -9.844 1.161 1 98.5 51 PRO B O 1
ATOM 1094 N N . GLU B 1 52 ? -1.081 -9.82 1.6 1 98.44 52 GLU B N 1
ATOM 1095 C CA . GLU B 1 52 ? -1.199 -11.273 1.554 1 98.44 52 GLU B CA 1
ATOM 1096 C C . GLU B 1 52 ? -0.894 -11.805 0.157 1 98.44 52 GLU B C 1
ATOM 1098 O O . GLU B 1 52 ? -0.151 -12.781 0.007 1 98.44 52 GLU B O 1
ATOM 1103 N N . MET B 1 53 ? -1.445 -11.172 -0.778 1 98.62 53 MET B N 1
ATOM 1104 C CA . MET B 1 53 ? -1.196 -11.578 -2.156 1 98.62 53 MET B CA 1
ATOM 1105 C C . MET B 1 53 ? 0.275 -11.406 -2.52 1 98.62 53 MET B C 1
ATOM 1107 O O . MET B 1 53 ? 0.856 -12.258 -3.197 1 98.62 53 MET B O 1
ATOM 1111 N N . ALA B 1 54 ? 0.861 -10.328 -2.062 1 98.75 54 ALA B N 1
ATOM 1112 C CA . ALA B 1 54 ? 2.275 -10.07 -2.324 1 98.75 54 ALA B CA 1
ATOM 1113 C C . ALA B 1 54 ? 3.146 -11.195 -1.771 1 98.75 54 ALA B C 1
ATOM 1115 O O . ALA B 1 54 ? 4.094 -11.633 -2.428 1 98.75 54 ALA B O 1
ATOM 1116 N N . LEU B 1 55 ? 2.818 -11.633 -0.597 1 98.69 55 LEU B N 1
ATOM 1117 C CA . LEU B 1 55 ? 3.549 -12.742 0.007 1 98.69 55 LEU B CA 1
ATOM 1118 C C . LEU B 1 55 ? 3.416 -14.008 -0.837 1 98.69 55 LEU B C 1
ATOM 1120 O O . LEU B 1 55 ? 4.406 -14.688 -1.102 1 98.69 55 LEU B O 1
ATOM 1124 N N . LYS B 1 56 ? 2.252 -14.281 -1.266 1 98.69 56 LYS B N 1
ATOM 1125 C CA . LYS B 1 56 ? 1.996 -15.477 -2.061 1 98.69 56 LYS B CA 1
ATOM 1126 C C . LYS B 1 56 ? 2.707 -15.406 -3.41 1 98.69 56 LYS B C 1
ATOM 1128 O O . LYS B 1 56 ? 3.324 -16.375 -3.846 1 98.69 56 LYS B O 1
ATOM 1133 N N . LEU B 1 57 ? 2.59 -14.273 -4.012 1 98.44 57 LEU B N 1
ATOM 1134 C CA . LEU B 1 57 ? 3.221 -14.078 -5.312 1 98.44 57 LEU B CA 1
ATOM 1135 C C . LEU B 1 57 ? 4.734 -14.227 -5.211 1 98.44 57 LEU B C 1
ATOM 1137 O O . LEU B 1 57 ? 5.371 -14.797 -6.102 1 98.44 57 LEU B O 1
ATOM 1141 N N . SER B 1 58 ? 5.266 -13.641 -4.219 1 98.12 58 SER B N 1
ATOM 1142 C CA . SER B 1 58 ? 6.707 -13.711 -4.008 1 98.12 58 SER B CA 1
ATOM 1143 C C . SER B 1 58 ? 7.188 -15.156 -3.949 1 98.12 58 SER B C 1
ATOM 1145 O O . SER B 1 58 ? 8.258 -15.484 -4.465 1 98.12 58 SER B O 1
ATOM 1147 N N . VAL B 1 59 ? 6.449 -16.016 -3.363 1 98.25 59 VAL B N 1
ATOM 1148 C CA . VAL B 1 59 ? 6.812 -17.422 -3.238 1 98.25 59 VAL B CA 1
ATOM 1149 C C . VAL B 1 59 ? 6.59 -18.141 -4.57 1 98.25 59 VAL B C 1
ATOM 1151 O O . VAL B 1 59 ? 7.492 -18.797 -5.082 1 98.25 59 VAL B O 1
ATOM 1154 N N . VAL B 1 60 ? 5.438 -17.953 -5.156 1 98.25 60 VAL B N 1
ATOM 1155 C CA . VAL B 1 60 ? 4.969 -18.797 -6.262 1 98.25 60 VA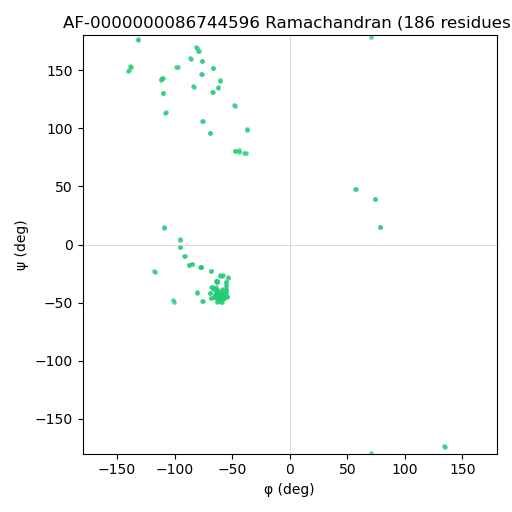L B CA 1
ATOM 1156 C C . VAL B 1 60 ? 5.621 -18.328 -7.566 1 98.25 60 VAL B C 1
ATOM 1158 O O . VAL B 1 60 ? 5.984 -19.156 -8.406 1 98.25 60 VAL B O 1
ATOM 1161 N N . ILE B 1 61 ? 5.711 -17.016 -7.746 1 96.94 61 ILE B N 1
ATOM 1162 C CA . ILE B 1 61 ? 6.246 -16.469 -8.984 1 96.94 61 ILE B CA 1
ATOM 1163 C C . ILE B 1 61 ? 7.695 -16.031 -8.773 1 96.94 61 ILE B C 1
ATOM 1165 O O . ILE B 1 61 ? 8.555 -16.281 -9.617 1 96.94 61 ILE B O 1
ATOM 1169 N N . GLY B 1 62 ? 7.883 -15.289 -7.676 1 96.5 62 GLY B N 1
ATOM 1170 C CA . GLY B 1 62 ? 9.219 -14.789 -7.387 1 96.5 62 GLY B CA 1
ATOM 1171 C C . GLY B 1 62 ? 9.234 -13.32 -6.996 1 96.5 62 GLY B C 1
ATOM 1172 O O . GLY B 1 62 ? 8.188 -12.734 -6.723 1 96.5 62 GLY B O 1
ATOM 1173 N N . SER B 1 63 ? 10.5 -12.773 -6.848 1 95.88 63 SER B N 1
ATOM 1174 C CA . SER B 1 63 ? 10.703 -11.406 -6.367 1 95.88 63 SER B CA 1
ATOM 1175 C C . SER B 1 63 ? 10.352 -11.281 -4.891 1 95.88 63 SER B C 1
ATOM 1177 O O . SER B 1 63 ? 10.125 -12.281 -4.211 1 95.88 63 SER B O 1
ATOM 1179 N N . SER B 1 64 ? 10.445 -10.203 -4.328 1 97.81 64 SER B N 1
ATOM 1180 C CA . SER B 1 64 ? 10.109 -9.992 -2.924 1 97.81 64 SER B CA 1
ATOM 1181 C C . SER B 1 64 ? 8.711 -9.398 -2.773 1 97.81 64 SER B C 1
ATOM 1183 O O . SER B 1 64 ? 8.203 -8.758 -3.699 1 97.81 64 SER B O 1
ATOM 1185 N N . PRO B 1 65 ? 8.102 -9.68 -1.649 1 98.31 65 PRO B N 1
ATOM 1186 C CA . PRO B 1 65 ? 6.816 -9.031 -1.412 1 98.31 65 PRO B CA 1
ATOM 1187 C C . PRO B 1 65 ? 6.902 -7.508 -1.496 1 98.31 65 PRO B C 1
ATOM 1189 O O . PRO B 1 65 ? 5.945 -6.852 -1.918 1 98.31 65 PRO B O 1
ATOM 1192 N N . GLN B 1 66 ? 8.031 -6.945 -1.111 1 98 66 GLN B N 1
ATOM 1193 C CA . GLN B 1 66 ? 8.227 -5.5 -1.156 1 98 66 GLN B CA 1
ATOM 1194 C C . GLN B 1 66 ? 8.188 -4.984 -2.592 1 98 66 GLN B C 1
ATOM 1196 O O . GLN B 1 66 ? 7.672 -3.893 -2.85 1 98 66 GLN B O 1
ATOM 1201 N N . ILE B 1 67 ? 8.703 -5.727 -3.467 1 97.44 67 ILE B N 1
ATOM 1202 C CA . ILE B 1 67 ? 8.711 -5.328 -4.871 1 97.44 67 ILE B CA 1
ATOM 1203 C C . ILE B 1 67 ? 7.285 -5.352 -5.418 1 97.44 67 ILE B C 1
ATOM 1205 O O . ILE B 1 67 ? 6.848 -4.398 -6.07 1 97.44 67 ILE B O 1
ATOM 1209 N N . TRP B 1 68 ? 6.531 -6.398 -5.137 1 98.31 68 TRP B N 1
ATOM 1210 C CA . TRP B 1 68 ? 5.137 -6.484 -5.559 1 98.31 68 TRP B CA 1
ATOM 1211 C C . TRP B 1 68 ? 4.324 -5.328 -4.988 1 98.31 68 TRP B C 1
ATOM 1213 O O . TRP B 1 68 ? 3.584 -4.664 -5.715 1 98.31 68 TRP B O 1
ATOM 1223 N N . MET B 1 69 ? 4.508 -5.059 -3.723 1 98.38 69 MET B N 1
ATOM 1224 C CA . MET B 1 69 ? 3.785 -3.969 -3.078 1 98.38 69 MET B CA 1
ATOM 1225 C C . MET B 1 69 ? 4.227 -2.619 -3.637 1 98.38 69 MET B C 1
ATOM 1227 O O . MET B 1 69 ? 3.42 -1.692 -3.74 1 98.38 69 MET B O 1
ATOM 1231 N N . GLY B 1 70 ? 5.508 -2.547 -3.902 1 97.88 70 GLY B N 1
ATOM 1232 C CA . GLY B 1 70 ? 6.027 -1.316 -4.48 1 97.88 70 GLY B CA 1
ATOM 1233 C C . GLY B 1 70 ? 5.355 -0.947 -5.793 1 97.88 70 GLY B C 1
ATOM 1234 O O . GLY B 1 70 ? 5.047 0.223 -6.031 1 97.88 70 GLY B O 1
ATOM 1235 N N . MET B 1 71 ? 5.148 -1.892 -6.637 1 97.19 71 MET B N 1
ATOM 1236 C CA . MET B 1 71 ? 4.449 -1.644 -7.895 1 97.19 71 MET B CA 1
ATOM 1237 C C . MET B 1 71 ? 3.029 -1.153 -7.645 1 97.19 71 MET B C 1
ATOM 1239 O O . MET B 1 71 ? 2.549 -0.25 -8.328 1 97.19 71 MET B O 1
ATOM 1243 N N . GLN B 1 72 ? 2.387 -1.791 -6.699 1 97.94 72 GLN B N 1
ATOM 1244 C CA . GLN B 1 72 ? 1.039 -1.366 -6.336 1 97.94 72 GLN B CA 1
ATOM 1245 C C . GLN B 1 72 ? 1.036 0.068 -5.816 1 97.94 72 GLN B C 1
ATOM 1247 O O . GLN B 1 72 ? 0.158 0.859 -6.164 1 97.94 72 GLN B O 1
ATOM 1252 N N . VAL B 1 73 ? 1.997 0.353 -5.008 1 98.06 73 VAL B N 1
ATOM 1253 C CA . VAL B 1 73 ? 2.129 1.689 -4.438 1 98.06 73 VAL B CA 1
ATOM 1254 C C . VAL B 1 73 ? 2.297 2.715 -5.559 1 98.06 73 VAL B C 1
ATOM 1256 O O . VAL B 1 73 ? 1.631 3.754 -5.562 1 98.06 73 VAL B O 1
ATOM 1259 N N . ASP B 1 74 ? 3.217 2.402 -6.461 1 97.44 74 ASP B N 1
ATOM 1260 C CA . ASP B 1 74 ? 3.438 3.32 -7.57 1 97.44 74 ASP B CA 1
ATOM 1261 C C . ASP B 1 74 ? 2.145 3.562 -8.352 1 97.44 74 ASP B C 1
ATOM 1263 O O . ASP B 1 74 ? 1.841 4.695 -8.719 1 97.44 74 ASP B O 1
ATOM 1267 N N . TYR B 1 75 ? 1.48 2.549 -8.617 1 96.94 75 TYR B N 1
ATOM 1268 C CA . TYR B 1 75 ? 0.213 2.635 -9.336 1 96.94 75 TYR B CA 1
ATOM 1269 C C . TYR B 1 75 ? -0.801 3.463 -8.555 1 96.94 75 TYR B C 1
ATOM 1271 O O . TYR B 1 75 ? -1.445 4.352 -9.109 1 96.94 75 TYR B O 1
ATOM 1279 N N . ASP B 1 76 ? -0.906 3.193 -7.25 1 97.38 76 ASP B N 1
ATOM 1280 C CA . ASP B 1 76 ? -1.86 3.883 -6.387 1 97.38 76 ASP B CA 1
ATOM 1281 C C . ASP B 1 76 ? -1.536 5.371 -6.289 1 97.38 76 ASP B C 1
ATOM 1283 O O . ASP B 1 76 ? -2.439 6.211 -6.285 1 97.38 76 ASP B O 1
ATOM 1287 N N . LEU B 1 77 ? -0.312 5.66 -6.125 1 97.75 77 LEU B N 1
ATOM 1288 C CA . LEU B 1 77 ? 0.096 7.059 -6.016 1 97.75 77 LEU B CA 1
ATOM 1289 C C . LEU B 1 77 ? -0.199 7.812 -7.309 1 97.75 77 LEU B C 1
ATOM 1291 O O . LEU B 1 77 ? -0.619 8.969 -7.273 1 97.75 77 LEU B O 1
ATOM 1295 N N . TRP B 1 78 ? 0.103 7.176 -8.43 1 96.75 78 TRP B N 1
ATOM 1296 C CA . TRP B 1 78 ? -0.228 7.789 -9.711 1 96.75 78 TRP B CA 1
ATOM 1297 C C . TRP B 1 78 ? -1.723 8.078 -9.805 1 96.75 78 TRP B C 1
ATOM 1299 O O . TRP B 1 78 ? -2.125 9.172 -10.219 1 96.75 78 TRP B O 1
ATOM 1309 N N . GLN B 1 79 ? -2.561 7.141 -9.445 1 95.75 79 GLN B N 1
ATOM 1310 C CA . GLN B 1 79 ? -4.008 7.34 -9.461 1 95.75 79 GLN B CA 1
ATOM 1311 C C . GLN B 1 79 ? -4.414 8.484 -8.539 1 95.75 79 GLN B C 1
ATOM 1313 O O . GLN B 1 79 ? -5.238 9.32 -8.906 1 95.75 79 GLN B O 1
ATOM 1318 N N . ALA B 1 80 ? -3.877 8.516 -7.328 1 96.94 80 ALA B N 1
ATOM 1319 C CA . ALA B 1 80 ? -4.211 9.547 -6.348 1 96.94 80 ALA B CA 1
ATOM 1320 C C . ALA B 1 80 ? -3.855 10.938 -6.867 1 96.94 80 ALA B C 1
ATOM 1322 O O . ALA B 1 80 ? -4.613 11.891 -6.676 1 96.94 80 ALA B O 1
ATOM 1323 N N . LYS B 1 81 ? -2.732 11.047 -7.496 1 95.81 81 LYS B N 1
ATOM 1324 C CA . LYS B 1 81 ? -2.266 12.32 -8.039 1 95.81 81 LYS B CA 1
ATOM 1325 C C . LYS B 1 81 ? -3.238 12.867 -9.078 1 95.81 81 LYS B C 1
ATOM 1327 O O . LYS B 1 81 ? -3.316 14.086 -9.289 1 95.81 81 LYS B O 1
ATOM 1332 N N . GLN B 1 82 ? -3.959 11.922 -9.703 1 95 82 GLN B N 1
ATOM 1333 C CA . GLN B 1 82 ? -4.91 12.336 -10.727 1 95 82 GLN B CA 1
ATOM 1334 C C . GLN B 1 82 ? -6.188 12.891 -10.102 1 95 82 GLN B C 1
ATOM 1336 O O . GLN B 1 82 ? -6.949 13.594 -10.766 1 95 82 GLN B O 1
ATOM 1341 N N . HIS B 1 83 ? -6.441 12.586 -8.867 1 94.5 83 HIS B N 1
ATOM 1342 C CA . HIS B 1 83 ? -7.766 12.859 -8.32 1 94.5 83 HIS B CA 1
ATOM 1343 C C . HIS B 1 83 ? -7.699 13.875 -7.188 1 94.5 83 HIS B C 1
ATOM 1345 O O . HIS B 1 83 ? -8.719 14.438 -6.789 1 94.5 83 HIS B O 1
ATOM 1351 N N . ILE B 1 84 ? -6.57 13.977 -6.582 1 93.88 84 ILE B N 1
ATOM 1352 C CA . ILE B 1 84 ? -6.488 14.883 -5.445 1 93.88 84 ILE B CA 1
ATOM 1353 C C . ILE B 1 84 ? -5.602 16.078 -5.805 1 93.88 84 ILE B C 1
ATOM 1355 O O . ILE B 1 84 ? -4.617 15.93 -6.531 1 93.88 84 ILE B O 1
ATOM 1359 N N . ASP B 1 85 ? -6.012 17.234 -5.293 1 95.38 85 ASP B N 1
ATOM 1360 C CA . ASP B 1 85 ? -5.23 18.469 -5.469 1 95.38 85 ASP B CA 1
ATOM 1361 C C . ASP B 1 85 ? -4.566 18.875 -4.16 1 95.38 85 ASP B C 1
ATOM 1363 O O . ASP B 1 85 ? -5.242 19.312 -3.225 1 95.38 85 ASP B O 1
ATOM 1367 N N . VAL B 1 86 ? -3.227 18.781 -4.246 1 97.19 86 VAL B N 1
ATOM 1368 C CA . VAL B 1 86 ? -2.51 19.141 -3.031 1 97.19 86 VAL B CA 1
ATOM 1369 C C . VAL B 1 86 ? -1.78 20.469 -3.242 1 97.19 86 VAL B C 1
ATOM 1371 O O . VAL B 1 86 ? -0.855 20.797 -2.496 1 97.19 86 VAL B O 1
ATOM 1374 N N . SER B 1 87 ? -2.109 21.203 -4.254 1 96.69 87 SER B N 1
ATOM 1375 C CA . SER B 1 87 ? -1.398 22.422 -4.629 1 96.69 87 SER B CA 1
ATOM 1376 C C . SER B 1 87 ? -1.608 23.531 -3.602 1 96.69 87 SER B C 1
ATOM 1378 O O . SER B 1 87 ? -0.823 24.469 -3.531 1 96.69 87 SER B O 1
ATOM 1380 N N . HIS B 1 88 ? -2.652 23.453 -2.857 1 96.94 88 HIS B N 1
ATOM 1381 C CA . HIS B 1 88 ? -2.973 24.5 -1.888 1 96.94 88 HIS B CA 1
ATOM 1382 C C . HIS B 1 88 ? -2.24 24.266 -0.57 1 96.94 88 HIS B C 1
ATOM 1384 O O . HIS B 1 88 ? -2.227 25.141 0.3 1 96.94 88 HIS B O 1
ATOM 1390 N N . LEU B 1 89 ? -1.734 23.094 -0.34 1 97.62 89 LEU B N 1
ATOM 1391 C CA . LEU B 1 89 ? -1.014 22.75 0.885 1 97.62 89 LEU B CA 1
ATOM 1392 C C . LEU B 1 89 ? 0.397 23.344 0.859 1 97.62 89 LEU B C 1
ATOM 1394 O O . LEU B 1 89 ? 0.937 23.625 -0.213 1 97.62 89 LEU B O 1
ATOM 1398 N N . HIS B 1 90 ? 0.975 23.5 2.076 1 96.75 90 HIS B N 1
ATOM 1399 C CA . HIS B 1 90 ? 2.309 24.078 2.201 1 96.75 90 HIS B CA 1
ATOM 1400 C C . HIS B 1 90 ? 3.121 23.359 3.271 1 96.75 90 HIS B C 1
ATOM 1402 O O . HIS B 1 90 ? 2.566 22.875 4.262 1 96.75 90 HIS B O 1
ATOM 1408 N N . ARG B 1 91 ? 4.422 23.359 3.002 1 96.5 91 ARG B N 1
ATOM 1409 C CA . ARG B 1 91 ? 5.34 22.75 3.951 1 96.5 91 ARG B CA 1
ATOM 1410 C C . ARG B 1 91 ? 5.383 23.531 5.262 1 96.5 91 ARG B C 1
ATOM 1412 O O . ARG B 1 91 ? 5.492 24.75 5.254 1 96.5 91 ARG B O 1
ATOM 1419 N N . LEU B 1 92 ? 5.25 22.719 6.281 1 94.56 92 LEU B N 1
ATOM 1420 C CA . LEU B 1 92 ? 5.363 23.375 7.582 1 94.56 92 LEU B CA 1
ATOM 1421 C C . LEU B 1 92 ? 6.824 23.516 7.992 1 94.56 92 LEU B C 1
ATOM 1423 O O . LEU B 1 92 ? 7.637 22.625 7.73 1 94.56 92 LEU B O 1
ATOM 1427 N N . GLN B 1 93 ? 7.188 24.609 8.492 1 86.81 93 GLN B N 1
ATOM 1428 C CA . GLN B 1 93 ? 8.531 24.891 8.977 1 86.81 93 GLN B CA 1
ATOM 1429 C C . GLN B 1 93 ? 8.555 25.016 10.5 1 86.81 93 GLN B C 1
ATOM 1431 O O . GLN B 1 93 ? 7.562 25.422 11.109 1 86.81 93 GLN B O 1
ATOM 1436 N N . ILE B 1 94 ? 9.555 24.25 11.039 1 75.56 94 ILE B N 1
ATOM 1437 C CA . ILE B 1 94 ? 9.742 24.422 12.477 1 75.56 94 ILE B CA 1
ATOM 1438 C C . ILE B 1 94 ? 9.812 25.922 12.805 1 75.56 94 ILE B C 1
ATOM 1440 O O . ILE B 1 94 ? 10.484 26.688 12.109 1 75.56 94 ILE B O 1
ATOM 1444 N N . ALA B 1 95 ? 8.867 26.406 13.672 1 61.34 95 ALA B N 1
ATOM 1445 C CA . ALA B 1 95 ? 8.992 27.797 14.141 1 61.34 95 ALA B CA 1
ATOM 1446 C C . ALA B 1 95 ? 10.336 28.016 14.82 1 61.34 95 ALA B C 1
ATOM 1448 O O . ALA B 1 95 ? 10.922 27.094 15.375 1 61.34 95 ALA B O 1
#

Nearest PDB structures (foldseek):
  2ict-assembly1_A  TM=9.096E-01  e=4.285E-09  Escherichia coli CFT073
  2icp-assembly1_A  TM=9.702E-01  e=4.048E-08  Escherichia coli CFT073
  6chv-assembly1_C  TM=9.638E-01  e=4.045E-07  Proteus vulgaris
  6cf1-assembly1_A  TM=9.287E-01  e=7.502E-07  Proteus vulgaris
  6cf1-assembly1_B  TM=9.247E-01  e=8.878E-07  Proteus vulgaris

Radius of gyration: 18.82 Å; Cα contacts (8 Å, |Δi|>4): 254; chains: 2; bounding box: 28×54×39 Å

pLDDT: mean 93.61, std 11.84, range [32.41, 98.75]

Foldseek 3Di:
DPPLPQQDALLCVVVVLCVVVVHDLCRVCVQLVHDSVVNVCRNVVNDHCDLSNLCSCCVRRRDHSCVRVVSRVVNVVSVCVVPDDPPVDDDDDDD/DPPLPQQDALLCVVVVLCVVVVHDLCRVCVQLVHDSVVNVCRNVVNDHCDLSNLCSCCVRRRDHSCVRVVSRVVNVVSVCVVPDDPPVPDDDDDD

Secondary structure (DSSP, 8-state):
------PPPHHHHHHHHHHHTT--HHHHHHHHTS-HHHHHHHHTTSS---HHHHHHHHHHT-S-HHHHHHHHHHHHHHHHHHH---TT-------/------PPPHHHHHHHHHHHTT--HHHHHHHHTS-HHHHHHHHTTSS---HHHHHHHHHHT-S-HHHHHHHHHHHHHHHHHHH---TT-------